Protein AF-A0A9E0UP87-F1 (afdb_monomer)

pLDDT: mean 89.85, std 8.28, range [47.72, 98.31]

Radius of gyration: 36.06 Å; Cα contacts (8 Å, |Δi|>4): 706; chains: 1; bounding box: 82×37×99 Å

Solvent-accessible surface area (backbone atoms only — not comparable to full-atom values): 17764 Å² total; per-residue (Å²): 130,87,51,76,86,69,64,22,64,46,80,33,28,46,70,56,69,45,79,41,57,80,36,47,91,68,77,33,73,90,44,63,31,41,35,39,44,28,35,25,27,56,89,57,65,69,91,60,73,68,41,66,70,64,74,80,42,47,18,63,41,98,83,76,71,43,55,49,39,59,67,86,53,50,74,69,53,49,52,49,54,62,73,49,56,33,23,26,39,46,74,49,72,48,80,65,88,40,97,82,50,70,42,31,44,36,39,38,36,30,39,63,49,59,96,56,76,44,75,51,76,46,81,45,77,41,73,71,65,35,42,37,41,67,81,69,80,44,67,48,80,40,51,23,87,46,49,47,75,40,77,94,71,48,28,33,35,37,65,51,93,86,65,51,56,60,17,28,29,29,46,36,32,67,62,49,76,56,96,92,42,79,42,74,32,36,35,38,51,73,29,48,22,76,40,69,57,96,67,24,30,28,22,59,59,52,48,27,27,30,74,88,76,65,49,77,40,59,49,69,81,70,59,46,72,88,39,57,33,35,44,29,52,51,28,49,40,53,78,72,60,76,39,81,40,68,34,40,36,38,40,39,45,28,70,55,87,76,81,79,46,66,44,68,64,31,19,34,88,85,70,46,79,36,76,46,22,20,87,64,23,52,58,26,37,71,56,47,52,49,30,34,76,70,49,40,72,40,37,63,38,57,36,49,75,44,74,79,40,69,65,35,24,39,39,35,42,35,32,26,58,44,122

Structure (mmCIF, N/CA/C/O backbone):
data_AF-A0A9E0UP87-F1
#
_entry.id   AF-A0A9E0UP87-F1
#
loop_
_atom_site.group_PDB
_atom_site.id
_atom_site.type_symbol
_atom_site.label_atom_id
_atom_site.label_alt_id
_atom_site.label_comp_id
_atom_site.label_asym_id
_atom_site.label_entity_id
_atom_site.label_seq_id
_atom_site.pdbx_PDB_ins_code
_atom_site.Cartn_x
_atom_site.Cartn_y
_atom_site.Cartn_z
_atom_site.occupancy
_atom_site.B_iso_or_equiv
_atom_site.auth_seq_id
_atom_site.auth_comp_id
_atom_site.auth_asym_id
_atom_site.auth_atom_id
_atom_site.pdbx_PDB_model_num
ATOM 1 N N . MET A 1 1 ? -40.665 7.279 46.926 1.00 47.72 1 MET A N 1
ATOM 2 C CA . MET A 1 1 ? -40.591 8.590 46.249 1.00 47.72 1 MET A CA 1
ATOM 3 C C . MET A 1 1 ? -39.109 8.845 46.104 1.00 47.72 1 MET A C 1
ATOM 5 O O . MET A 1 1 ? -38.467 8.928 47.141 1.00 47.72 1 MET A O 1
ATOM 9 N N . LEU A 1 2 ? -38.579 8.791 44.879 1.00 55.94 2 LEU A N 1
ATOM 10 C CA . LEU A 1 2 ? -37.159 9.054 44.616 1.00 55.94 2 LEU A CA 1
ATOM 11 C C . LEU A 1 2 ? -36.844 10.458 45.133 1.00 55.94 2 LEU A C 1
ATOM 13 O O . LEU A 1 2 ? -37.631 11.369 44.861 1.00 55.94 2 LEU A O 1
ATOM 17 N N . ASP A 1 3 ? -35.770 10.614 45.902 1.00 59.84 3 ASP A N 1
ATOM 18 C CA . ASP A 1 3 ? -35.263 11.925 46.300 1.00 59.84 3 ASP A CA 1
ATOM 19 C C . ASP A 1 3 ? -34.227 12.337 45.251 1.00 59.84 3 ASP A C 1
ATOM 21 O O . ASP A 1 3 ? -33.081 11.876 45.301 1.00 59.84 3 ASP A O 1
ATOM 25 N N . PRO A 1 4 ? -34.589 13.207 44.288 1.00 57.91 4 PRO A N 1
ATOM 26 C CA . PRO A 1 4 ? -33.711 13.525 43.171 1.00 57.91 4 PRO A CA 1
ATOM 27 C C . PRO A 1 4 ? -32.383 14.142 43.629 1.00 57.91 4 PRO A C 1
ATOM 29 O O . PRO A 1 4 ? -31.377 14.023 42.935 1.00 57.91 4 PRO A O 1
ATOM 32 N N . SER A 1 5 ? -32.378 14.776 44.809 1.00 57.75 5 SER A N 1
ATOM 33 C CA . SER A 1 5 ? -31.219 15.469 45.370 1.00 57.75 5 SER A CA 1
ATOM 34 C C . SER A 1 5 ? -30.243 14.549 46.109 1.00 57.75 5 SER A C 1
ATOM 36 O O . SER A 1 5 ? -29.082 14.914 46.283 1.00 57.75 5 SER A O 1
ATOM 38 N N . GLY A 1 6 ? -30.683 13.356 46.526 1.00 64.88 6 GLY A N 1
ATOM 39 C CA . GLY A 1 6 ? -29.846 12.355 47.194 1.00 64.88 6 GLY A CA 1
ATOM 40 C C . GLY A 1 6 ? -29.412 11.219 46.270 1.00 64.88 6 GLY A C 1
ATOM 41 O O . GLY A 1 6 ? -28.257 10.788 46.320 1.00 64.88 6 GLY A O 1
ATOM 42 N N . ASP A 1 7 ? -30.320 10.774 45.401 1.00 71.00 7 ASP A N 1
ATOM 43 C CA . ASP A 1 7 ? -30.179 9.530 44.644 1.00 71.00 7 ASP A CA 1
ATOM 44 C C . ASP A 1 7 ? -29.261 9.659 43.417 1.00 71.00 7 ASP A C 1
ATOM 46 O O . ASP A 1 7 ? -28.517 8.731 43.115 1.00 71.00 7 ASP A O 1
ATOM 50 N N . PHE A 1 8 ? -29.234 10.821 42.753 1.00 81.25 8 PHE A N 1
ATOM 51 C CA . PHE A 1 8 ? -28.531 11.025 41.473 1.00 81.25 8 PHE A CA 1
ATOM 52 C C . PHE A 1 8 ? -27.180 11.754 41.595 1.00 81.25 8 PHE A C 1
ATOM 54 O O . PHE A 1 8 ? -26.610 12.181 40.590 1.00 81.25 8 PHE A O 1
ATOM 61 N N . ASN A 1 9 ? -26.629 11.889 42.807 1.00 85.62 9 ASN A N 1
ATOM 62 C CA . ASN A 1 9 ? -25.278 12.444 43.019 1.00 85.62 9 ASN A CA 1
ATOM 63 C C . ASN A 1 9 ? -24.157 11.488 42.585 1.00 85.62 9 ASN A C 1
ATOM 65 O O . ASN A 1 9 ? -22.988 11.865 42.544 1.00 85.62 9 ASN A O 1
ATOM 69 N N . ASN A 1 10 ? -24.509 10.242 42.274 1.00 87.44 10 ASN A N 1
ATOM 70 C CA . ASN A 1 10 ? -23.634 9.259 41.661 1.00 87.44 10 ASN A CA 1
ATOM 71 C C . ASN A 1 10 ? -24.328 8.667 40.426 1.00 87.44 10 ASN A C 1
ATOM 73 O O . ASN A 1 10 ? -25.550 8.720 40.333 1.00 87.44 10 ASN A O 1
ATOM 77 N N . PRO A 1 11 ? -23.570 8.076 39.488 1.00 90.62 11 PRO A N 1
ATOM 78 C CA . PRO A 1 11 ? -24.134 7.383 38.336 1.00 90.62 11 PRO A CA 1
ATOM 79 C C . PRO A 1 11 ? -25.157 6.296 38.715 1.00 90.62 11 PRO A C 1
ATOM 81 O O . PRO A 1 11 ? -24.787 5.256 39.269 1.00 90.62 11 PRO A O 1
ATOM 84 N N . CYS A 1 12 ? -26.422 6.510 38.359 1.00 91.38 12 CYS A N 1
ATOM 85 C CA . CYS A 1 12 ? -27.512 5.551 38.528 1.00 91.38 12 CYS A CA 1
ATOM 86 C C . CYS A 1 12 ? -27.683 4.740 37.247 1.00 91.38 12 CYS A C 1
ATOM 88 O O . CYS A 1 12 ? -28.253 5.240 36.286 1.00 91.38 12 CYS A O 1
ATOM 90 N N . TYR A 1 13 ? -27.150 3.523 37.201 1.00 92.81 13 TYR A N 1
ATOM 91 C CA . TYR A 1 13 ? -27.138 2.719 35.976 1.00 92.81 13 TYR A CA 1
ATOM 92 C C . TYR A 1 13 ? -28.471 2.034 35.696 1.00 92.81 13 TYR A C 1
ATOM 94 O O . TYR A 1 13 ? -29.146 1.588 36.625 1.00 92.81 13 TYR A O 1
ATOM 102 N N . ASP A 1 14 ? -28.785 1.895 34.410 1.00 91.44 14 ASP A N 1
ATOM 103 C CA . ASP A 1 14 ? -29.858 1.029 33.933 1.00 91.44 14 ASP A CA 1
ATOM 104 C C . ASP A 1 14 ? -29.512 -0.455 34.151 1.00 91.44 14 ASP A C 1
ATOM 106 O O . ASP A 1 14 ? -28.351 -0.837 34.329 1.00 91.44 14 ASP A O 1
ATOM 110 N N . ASP A 1 15 ? -30.531 -1.308 34.123 1.00 90.75 15 ASP A N 1
ATOM 111 C CA . ASP A 1 15 ? -30.405 -2.748 34.367 1.00 90.75 15 ASP A CA 1
ATOM 112 C C . ASP A 1 15 ? -29.962 -3.554 33.137 1.00 90.75 15 ASP A C 1
ATOM 114 O O . ASP A 1 15 ? -29.835 -4.777 33.177 1.00 90.75 15 ASP A O 1
ATOM 118 N N . THR A 1 16 ? -29.709 -2.875 32.019 1.00 90.62 16 THR A N 1
ATOM 119 C CA . THR A 1 16 ? -29.326 -3.518 30.764 1.00 90.62 16 THR A CA 1
ATOM 120 C C . THR A 1 16 ? -28.052 -2.917 30.191 1.00 90.62 16 THR A C 1
ATOM 122 O O . THR A 1 16 ? -27.740 -1.743 30.380 1.00 90.62 16 THR A O 1
ATOM 125 N N . PHE A 1 17 ? -27.316 -3.744 29.452 1.00 94.38 17 PHE A N 1
ATOM 126 C CA . PHE A 1 17 ? -26.231 -3.302 28.585 1.00 94.38 17 PHE A CA 1
ATOM 127 C C . PHE A 1 17 ? -26.581 -3.631 27.135 1.00 94.38 17 PHE A C 1
ATOM 129 O O . PHE A 1 17 ? -27.331 -4.574 26.860 1.00 94.38 17 PHE A O 1
ATOM 136 N N . ARG A 1 18 ? -26.018 -2.876 26.190 1.00 95.44 18 ARG A N 1
ATOM 137 C CA . ARG A 1 18 ? -26.189 -3.138 24.754 1.00 95.44 18 ARG A CA 1
ATOM 138 C C . ARG A 1 18 ? -24.863 -3.527 24.116 1.00 95.44 18 ARG A C 1
ATOM 140 O O . ARG A 1 18 ? -23.801 -3.066 24.529 1.00 95.44 18 ARG A O 1
ATOM 147 N N . ARG A 1 19 ? -24.938 -4.382 23.093 1.00 94.81 19 ARG A N 1
ATOM 148 C CA . ARG A 1 19 ? -23.808 -4.702 22.214 1.00 94.81 19 ARG A CA 1
ATOM 149 C C . ARG A 1 19 ? -23.870 -3.778 21.002 1.00 94.81 19 ARG A C 1
ATOM 151 O O . ARG A 1 19 ? -24.879 -3.756 20.303 1.00 94.81 19 ARG A O 1
ATOM 158 N N . ASN A 1 20 ? -22.801 -3.033 20.765 1.00 94.94 20 ASN A N 1
ATOM 159 C CA . ASN A 1 20 ? -22.638 -2.182 19.595 1.00 94.94 20 ASN A CA 1
ATOM 160 C C . ASN A 1 20 ? -21.731 -2.905 18.586 1.00 94.94 20 ASN A C 1
ATOM 162 O O . ASN A 1 20 ? -20.538 -3.106 18.828 1.00 94.94 20 ASN A O 1
ATOM 166 N N . PHE A 1 21 ? -22.315 -3.340 17.470 1.00 93.06 21 PHE A N 1
ATOM 167 C CA . PHE A 1 21 ? -21.667 -4.188 16.469 1.00 93.06 21 PHE A CA 1
ATOM 168 C C . PHE A 1 21 ? -20.843 -3.389 15.448 1.00 93.06 21 PHE A C 1
ATOM 170 O O . PHE A 1 21 ? -21.022 -3.479 14.235 1.00 93.06 21 PHE A O 1
ATOM 177 N N . TYR A 1 22 ? -19.896 -2.597 15.950 1.00 92.44 22 TYR A N 1
ATOM 178 C CA . TYR A 1 22 ? -18.997 -1.781 15.130 1.00 92.44 22 TYR A CA 1
ATOM 179 C C . TYR A 1 22 ? -18.270 -2.584 14.029 1.00 92.44 22 TYR A C 1
ATOM 181 O O . TYR A 1 22 ? -18.006 -2.068 12.942 1.00 92.44 22 TYR A O 1
ATOM 189 N N . PHE A 1 23 ? -17.958 -3.858 14.293 1.00 93.19 23 PHE A N 1
ATOM 190 C CA . PHE A 1 23 ? -17.168 -4.714 13.405 1.00 93.19 23 PHE A CA 1
ATOM 191 C C . PHE A 1 23 ? -17.993 -5.513 12.380 1.00 93.19 23 PHE A C 1
ATOM 193 O O . PHE A 1 23 ? -17.420 -6.317 11.640 1.00 93.19 23 PHE A O 1
ATOM 200 N N . ASP A 1 24 ? -19.302 -5.268 12.263 1.00 90.50 24 ASP A N 1
ATOM 201 C CA . ASP A 1 24 ? -20.168 -5.941 11.279 1.00 90.50 24 ASP A CA 1
ATOM 202 C C . ASP A 1 24 ? -19.703 -5.712 9.835 1.00 90.50 24 ASP A C 1
ATOM 204 O O . ASP A 1 24 ? -19.774 -6.615 9.004 1.00 90.50 24 ASP A O 1
ATOM 208 N N . ASN A 1 25 ? -19.114 -4.547 9.541 1.00 86.12 25 ASN A N 1
ATOM 209 C CA . ASN A 1 25 ? -18.519 -4.254 8.230 1.00 86.12 25 ASN A CA 1
ATOM 210 C C . ASN A 1 25 ? -17.365 -5.205 7.857 1.00 86.12 25 ASN A C 1
ATOM 212 O O . ASN A 1 25 ? -16.990 -5.297 6.689 1.00 86.12 25 ASN A O 1
ATOM 216 N N . PHE A 1 26 ? -16.799 -5.909 8.840 1.00 88.25 26 PHE A N 1
ATOM 217 C CA . PHE A 1 26 ? -15.771 -6.930 8.658 1.00 88.25 26 PHE A CA 1
ATOM 218 C C . PHE A 1 26 ? -16.316 -8.361 8.808 1.00 88.25 26 PHE A C 1
ATOM 220 O O . PHE A 1 26 ? -15.522 -9.301 8.867 1.00 88.25 26 PHE A O 1
ATOM 227 N N . ASN A 1 27 ? -17.643 -8.538 8.876 1.00 89.62 27 ASN A N 1
ATOM 228 C CA . ASN A 1 27 ? -18.320 -9.802 9.188 1.00 89.62 27 ASN A CA 1
ATOM 229 C C . ASN A 1 27 ? -17.814 -10.442 10.496 1.00 89.62 27 ASN A C 1
ATOM 231 O O . ASN A 1 27 ? -17.600 -11.655 10.561 1.00 89.62 27 ASN A O 1
ATOM 235 N N . ALA A 1 28 ? -17.563 -9.622 11.521 1.00 90.88 28 ALA A N 1
ATOM 236 C CA . ALA A 1 28 ? -16.989 -10.048 12.795 1.00 90.88 28 ALA A CA 1
ATOM 237 C C . ALA A 1 28 ? -17.905 -9.690 13.971 1.00 90.88 28 ALA A C 1
ATOM 239 O O . ALA A 1 28 ? -17.538 -8.924 14.855 1.00 90.88 28 ALA A O 1
ATOM 240 N N . ASN A 1 29 ? -19.108 -10.263 13.971 1.00 87.12 29 ASN A N 1
ATOM 241 C CA . ASN A 1 29 ? -20.151 -9.985 14.964 1.00 87.12 29 ASN A CA 1
ATOM 242 C C . ASN A 1 29 ? -19.788 -10.509 16.368 1.00 87.12 29 ASN A C 1
ATOM 244 O O . ASN A 1 29 ? -20.429 -10.162 17.359 1.00 87.12 29 ASN A O 1
ATOM 248 N N . ASP A 1 30 ? -18.779 -11.381 16.455 1.00 90.94 30 ASP A N 1
ATOM 249 C CA . ASP A 1 30 ? -18.181 -11.816 17.712 1.00 90.94 30 ASP A CA 1
ATOM 250 C C . ASP A 1 30 ? -17.417 -10.677 18.399 1.00 90.94 30 ASP A C 1
ATOM 252 O O . ASP A 1 30 ? -17.319 -10.668 19.627 1.00 90.94 30 ASP A O 1
ATOM 256 N N . GLU A 1 31 ? -16.933 -9.694 17.639 1.00 94.25 31 GLU A N 1
ATOM 257 C CA . GLU A 1 31 ? -16.296 -8.482 18.141 1.00 94.25 31 GLU A CA 1
ATOM 258 C C . GLU A 1 31 ? -17.337 -7.355 18.259 1.00 94.25 31 GLU A C 1
ATOM 260 O O . GLU A 1 31 ? -18.028 -7.011 17.302 1.00 94.25 31 GLU A O 1
ATOM 265 N N . TYR A 1 32 ? -17.467 -6.755 19.443 1.00 95.75 32 TYR A N 1
ATOM 266 C CA . TYR A 1 32 ? -18.480 -5.722 19.693 1.00 95.75 32 TYR A CA 1
ATOM 267 C C . TYR A 1 32 ? -18.079 -4.793 20.833 1.00 95.75 32 TYR A C 1
ATOM 269 O O . TYR A 1 32 ? -17.408 -5.201 21.780 1.00 95.75 32 TYR A O 1
ATOM 277 N N . PHE A 1 33 ? -18.529 -3.547 20.776 1.00 97.19 33 PHE A N 1
ATOM 278 C CA . PHE A 1 33 ? -18.431 -2.601 21.885 1.00 97.19 33 PHE A CA 1
ATOM 279 C C . PHE A 1 33 ? -19.601 -2.761 22.858 1.00 97.19 33 PHE A C 1
ATOM 281 O O . PHE A 1 33 ? -20.604 -3.402 22.536 1.00 97.19 33 PHE A O 1
ATOM 288 N N . ILE A 1 34 ? -19.447 -2.231 24.070 1.00 97.62 34 ILE A N 1
ATOM 289 C CA . ILE A 1 34 ? -20.445 -2.345 25.139 1.00 97.62 34 ILE A CA 1
ATOM 290 C C . ILE A 1 34 ? -20.959 -0.954 25.479 1.00 97.62 34 ILE A C 1
ATOM 292 O O . ILE A 1 34 ? -20.171 -0.053 25.745 1.00 97.62 34 ILE A O 1
ATOM 296 N N . GLU A 1 35 ? -22.277 -0.796 25.501 1.00 97.75 35 GLU A N 1
ATOM 297 C CA . GLU A 1 35 ? -22.926 0.434 25.942 1.00 97.75 35 GLU A CA 1
ATOM 298 C C . GLU A 1 35 ? -23.630 0.240 27.280 1.00 97.75 35 GLU A C 1
ATOM 300 O O . GLU A 1 35 ? -24.323 -0.764 27.477 1.00 97.75 35 GLU A O 1
ATOM 305 N N . LEU A 1 36 ? -23.491 1.232 28.159 1.00 97.19 36 LEU A N 1
ATOM 306 C CA . LEU A 1 36 ? -24.215 1.333 29.422 1.00 97.19 36 LEU A CA 1
ATOM 307 C C . LEU A 1 36 ? -24.895 2.696 29.516 1.00 97.19 36 LEU A C 1
ATOM 309 O O . LEU A 1 36 ? -24.258 3.719 29.282 1.00 97.19 36 LEU A O 1
ATOM 313 N N . ASP A 1 37 ? -26.167 2.708 29.902 1.00 95.31 37 ASP A N 1
ATOM 314 C CA . ASP A 1 37 ? -26.885 3.944 30.203 1.00 95.31 37 ASP A CA 1
ATOM 315 C C . ASP A 1 37 ? -26.901 4.184 31.712 1.00 95.31 37 ASP A C 1
ATOM 317 O O . ASP A 1 37 ? -27.047 3.253 32.509 1.00 95.31 37 ASP A O 1
ATOM 321 N N . TYR A 1 38 ? -26.772 5.446 32.107 1.00 93.50 38 TYR A N 1
ATOM 322 C CA . TYR A 1 38 ? -26.998 5.864 33.481 1.00 93.50 38 TYR A CA 1
ATOM 323 C C . TYR A 1 38 ? -27.583 7.275 33.552 1.00 93.50 38 TYR A C 1
ATOM 325 O O . TYR A 1 38 ? -27.506 8.055 32.600 1.00 93.50 38 TYR A O 1
ATOM 333 N N . TRP A 1 39 ? -28.137 7.607 34.713 1.00 91.38 39 TRP A N 1
ATOM 334 C CA . TRP A 1 39 ? -28.644 8.934 35.042 1.00 91.38 39 TRP A CA 1
ATOM 335 C C . TRP A 1 39 ? -27.811 9.568 36.152 1.00 91.38 39 TRP A C 1
ATOM 337 O O . TRP A 1 39 ? -27.363 8.881 37.069 1.00 91.38 39 TRP A O 1
ATOM 347 N N . ILE A 1 40 ? -27.575 10.874 36.064 1.00 90.88 40 ILE A N 1
ATOM 348 C CA . ILE A 1 40 ? -26.806 11.628 37.061 1.00 90.88 40 ILE A CA 1
ATOM 349 C C . ILE A 1 40 ? -27.240 13.091 37.089 1.00 90.88 40 ILE A C 1
ATOM 351 O O . ILE A 1 40 ? -27.605 13.650 36.054 1.00 90.88 40 ILE A O 1
ATOM 355 N N . MET A 1 41 ? -27.152 13.739 38.248 1.00 89.38 41 MET A N 1
ATOM 356 C CA . MET A 1 41 ? -27.301 15.190 38.348 1.00 89.38 41 MET A CA 1
ATOM 357 C C . MET A 1 41 ? -26.249 15.898 37.493 1.00 89.38 41 MET A C 1
ATOM 359 O O . MET A 1 41 ? -25.066 15.550 37.519 1.00 89.38 41 MET A O 1
ATOM 363 N N . ARG A 1 42 ? -26.663 16.946 36.778 1.00 87.38 42 ARG A N 1
ATOM 364 C CA . ARG A 1 42 ? -25.788 17.776 35.938 1.00 87.38 42 ARG A CA 1
ATOM 365 C C . ARG A 1 42 ? -24.569 18.284 36.703 1.00 87.38 42 ARG A C 1
ATOM 367 O O . ARG A 1 42 ? -23.470 18.281 36.161 1.00 87.38 42 ARG A O 1
ATOM 374 N N . GLU A 1 43 ? -24.764 18.727 37.940 1.00 88.50 43 GLU A N 1
ATOM 375 C CA . GLU A 1 43 ? -23.698 19.268 38.793 1.00 88.50 43 GLU A CA 1
ATOM 376 C C . GLU A 1 43 ? -22.731 18.201 39.323 1.00 88.50 43 GLU A C 1
ATOM 378 O O . GLU A 1 43 ? -21.578 18.511 39.613 1.00 88.50 43 GLU A O 1
ATOM 383 N N . ALA A 1 44 ? -23.175 16.944 39.401 1.00 90.25 44 ALA A N 1
ATOM 384 C CA . ALA A 1 44 ? -22.358 15.809 39.821 1.00 90.25 44 ALA A CA 1
ATOM 385 C C . ALA A 1 44 ? -21.639 15.126 38.643 1.00 90.25 44 ALA A C 1
ATOM 387 O O . ALA A 1 44 ? -20.807 14.240 38.851 1.00 90.25 44 ALA A O 1
ATOM 388 N N . TYR A 1 45 ? -21.942 15.517 37.399 1.00 91.88 45 TYR A N 1
ATOM 389 C CA . TYR A 1 45 ? -21.307 14.942 36.222 1.00 91.88 45 TYR A CA 1
ATOM 390 C C . TYR A 1 45 ? -19.821 15.304 36.148 1.00 91.88 45 TYR A C 1
ATOM 392 O O . TYR A 1 45 ? -19.433 16.461 35.990 1.00 91.88 45 TYR A O 1
ATOM 400 N N . ALA A 1 46 ? -18.991 14.267 36.161 1.00 93.06 46 ALA A N 1
ATOM 401 C CA . ALA A 1 46 ? -17.590 14.325 35.795 1.00 93.06 46 ALA A CA 1
ATOM 402 C C . ALA A 1 46 ? -17.316 13.231 34.765 1.00 93.06 46 ALA A C 1
ATOM 404 O O . ALA A 1 46 ? -17.771 12.098 34.932 1.00 93.06 46 ALA A O 1
ATOM 405 N N . SER A 1 47 ? -16.569 13.576 33.715 1.00 94.06 47 SER A N 1
ATOM 406 C CA . SER A 1 47 ? -16.207 12.612 32.677 1.00 94.06 47 SER A CA 1
ATOM 407 C C . SER A 1 47 ? -15.346 11.485 33.242 1.00 94.06 47 SER A C 1
ATOM 409 O O . SER A 1 47 ? -14.483 11.712 34.098 1.00 94.06 47 SER A O 1
ATOM 411 N N . ARG A 1 48 ? -15.579 10.263 32.756 1.00 94.31 48 ARG A N 1
ATOM 412 C CA . ARG A 1 48 ? -14.891 9.044 33.212 1.00 94.31 48 ARG A CA 1
ATOM 413 C C . ARG A 1 48 ? -14.132 8.330 32.095 1.00 94.31 48 ARG A C 1
ATOM 415 O O . ARG A 1 48 ? -13.739 7.175 32.273 1.00 94.31 48 ARG A O 1
ATOM 422 N N . ILE A 1 49 ? -13.904 9.009 30.968 1.00 95.62 49 ILE A N 1
ATOM 423 C CA . ILE A 1 49 ? -13.135 8.489 29.828 1.00 95.62 49 ILE A CA 1
ATOM 424 C C . ILE A 1 49 ? -11.801 7.884 30.302 1.00 95.62 49 ILE A C 1
ATOM 426 O O . ILE A 1 49 ? -11.101 8.435 31.151 1.00 95.62 49 ILE A O 1
ATOM 430 N N . GLY A 1 50 ? -11.469 6.715 29.756 1.00 94.50 50 GLY A N 1
ATOM 431 C CA . GLY A 1 50 ? -10.302 5.903 30.096 1.00 94.50 50 GLY A CA 1
ATOM 432 C C . GLY A 1 50 ? -10.546 4.871 31.202 1.00 94.50 50 GLY A C 1
ATOM 433 O O . GLY A 1 50 ? -9.713 3.986 31.397 1.00 94.50 50 GLY A O 1
ATOM 434 N N . ARG A 1 51 ? -11.676 4.927 31.920 1.00 96.19 51 ARG A N 1
ATOM 435 C CA . ARG A 1 51 ? -11.995 3.947 32.969 1.00 96.19 51 ARG A CA 1
ATOM 436 C C . ARG A 1 51 ? -12.224 2.553 32.375 1.00 96.19 51 ARG A C 1
ATOM 438 O O . ARG A 1 51 ? -12.948 2.407 31.396 1.00 96.19 51 ARG A O 1
ATOM 445 N N . ALA A 1 52 ? -11.666 1.524 33.010 1.00 97.25 52 ALA A N 1
ATOM 446 C CA . ALA A 1 52 ? -11.926 0.134 32.640 1.00 97.25 52 ALA A CA 1
ATOM 447 C C . ALA A 1 52 ? -13.400 -0.256 32.863 1.00 97.25 52 ALA A C 1
ATOM 449 O O . ALA A 1 52 ? -14.047 0.240 33.793 1.00 97.25 52 ALA A O 1
ATOM 450 N N . LEU A 1 53 ? -13.915 -1.161 32.028 1.00 97.31 53 LEU A N 1
ATOM 451 C CA . LEU A 1 53 ? -15.232 -1.760 32.235 1.00 97.31 53 LEU A CA 1
ATOM 452 C C . LEU A 1 53 ? -15.248 -2.561 33.541 1.00 97.31 53 LEU A C 1
ATOM 454 O O . LEU A 1 53 ? -14.375 -3.389 33.790 1.00 97.31 53 LEU A O 1
ATOM 458 N N . ASP A 1 54 ? -16.267 -2.324 34.359 1.00 95.50 54 ASP A N 1
ATOM 459 C CA . ASP A 1 54 ? -16.476 -3.019 35.623 1.00 95.50 54 ASP A CA 1
ATOM 460 C C . ASP A 1 54 ? -17.632 -4.012 35.470 1.00 95.50 54 ASP A C 1
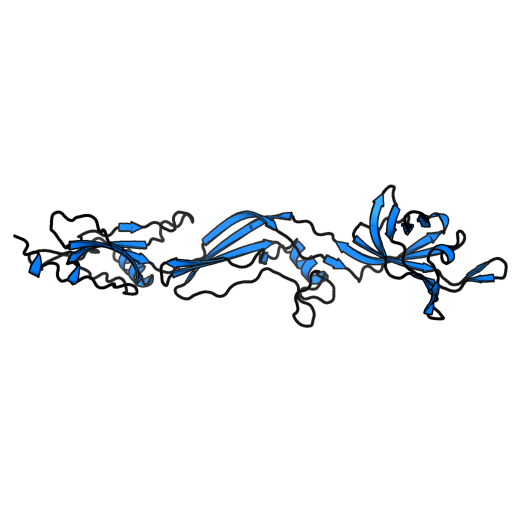ATOM 462 O O . ASP A 1 54 ? -18.784 -3.612 35.332 1.00 95.50 54 ASP A O 1
ATOM 466 N N . LEU A 1 55 ? -17.337 -5.312 35.488 1.00 94.44 55 LEU A N 1
ATOM 467 C CA . LEU A 1 55 ? -18.366 -6.351 35.364 1.00 94.44 55 LEU A CA 1
ATOM 468 C C . LEU A 1 55 ? -19.114 -6.628 36.671 1.00 94.44 55 LEU A C 1
ATOM 470 O O . LEU A 1 55 ? -20.135 -7.309 36.648 1.00 94.44 55 LEU A O 1
ATOM 474 N N . SER A 1 56 ? -18.639 -6.088 37.797 1.00 93.56 56 SER A N 1
ATOM 475 C CA . SER A 1 56 ? -19.351 -6.125 39.081 1.00 93.56 56 SER A CA 1
ATOM 476 C C . SER A 1 56 ? -20.346 -4.971 39.233 1.00 93.56 56 SER A C 1
ATOM 478 O O . SER A 1 56 ? -20.983 -4.816 40.278 1.00 93.56 56 SER A O 1
ATOM 480 N N . LYS A 1 57 ? -20.491 -4.151 38.183 1.00 92.19 57 LYS A N 1
ATOM 481 C CA . LYS A 1 57 ? -21.390 -3.007 38.169 1.00 92.19 57 LYS A CA 1
ATOM 482 C C . LYS A 1 57 ? -22.833 -3.433 38.402 1.00 92.19 57 LYS A C 1
ATOM 484 O O . LYS A 1 57 ? -23.325 -4.381 37.789 1.00 92.19 57 LYS A O 1
ATOM 489 N N . ARG A 1 58 ? -23.512 -2.690 39.272 1.00 92.56 58 ARG A N 1
ATOM 490 C CA . ARG A 1 58 ? -24.909 -2.910 39.646 1.00 92.56 58 ARG A CA 1
ATOM 491 C C . ARG A 1 58 ? -25.793 -1.795 39.112 1.00 92.56 58 ARG A C 1
ATOM 493 O O . ARG A 1 58 ? -25.344 -0.648 39.050 1.00 92.56 58 ARG A O 1
ATOM 500 N N . HIS A 1 59 ? -27.018 -2.147 38.744 1.00 90.38 59 HIS A N 1
ATOM 501 C CA . HIS A 1 59 ? -28.036 -1.165 38.386 1.00 90.38 59 HIS A CA 1
ATOM 502 C C . HIS A 1 59 ? -28.509 -0.399 39.623 1.00 90.38 59 HIS A C 1
ATOM 504 O O . HIS A 1 59 ? -28.311 -0.841 40.761 1.00 90.38 59 HIS A O 1
ATOM 510 N N . TYR A 1 60 ? -29.123 0.758 39.400 1.00 87.44 60 TYR A N 1
ATOM 511 C CA . TYR A 1 60 ? -29.694 1.559 40.474 1.00 87.44 60 TYR A CA 1
ATOM 512 C C . TYR A 1 60 ? -31.021 0.970 40.970 1.00 87.44 60 TYR A C 1
ATOM 514 O O . TYR A 1 60 ? -31.946 0.762 40.192 1.00 87.44 60 TYR A O 1
ATOM 522 N N . ASP A 1 61 ? -31.110 0.754 42.279 1.00 82.56 61 ASP A N 1
ATOM 523 C CA . ASP A 1 61 ? -32.293 0.267 42.988 1.00 82.56 61 ASP A CA 1
ATOM 524 C C . ASP A 1 61 ? -32.467 1.102 44.263 1.00 82.56 61 ASP A C 1
ATOM 526 O O . ASP A 1 61 ? -31.504 1.284 45.018 1.00 82.56 61 ASP A O 1
ATOM 530 N N . ASP A 1 62 ? -33.681 1.596 44.512 1.00 74.06 62 ASP A N 1
ATOM 531 C CA . ASP A 1 62 ? -34.000 2.500 45.627 1.00 74.06 62 ASP A CA 1
ATOM 532 C C . ASP A 1 62 ? -33.825 1.826 47.003 1.00 74.06 62 ASP A C 1
ATOM 534 O O . ASP A 1 62 ? -33.584 2.486 48.015 1.00 74.06 62 ASP A O 1
ATOM 538 N N . GLY A 1 63 ? -33.846 0.490 47.038 1.00 74.06 63 GLY A N 1
ATOM 539 C CA . GLY A 1 63 ? -33.548 -0.323 48.216 1.00 74.06 63 GLY A CA 1
ATOM 540 C C . GLY A 1 63 ? -32.059 -0.584 48.471 1.00 74.06 63 GLY A C 1
ATOM 541 O O . GLY A 1 63 ? -31.727 -1.283 49.436 1.00 74.06 63 GLY A O 1
ATOM 542 N N . GLY A 1 64 ? -31.155 -0.088 47.616 1.00 70.81 64 GLY A N 1
ATOM 543 C CA . GLY A 1 64 ? -29.707 -0.316 47.714 1.00 70.81 64 GLY A CA 1
ATOM 544 C C . GLY A 1 64 ? -29.277 -1.767 47.455 1.00 70.81 64 GLY A C 1
ATOM 545 O O . GLY A 1 64 ? -28.164 -2.157 47.818 1.00 70.81 64 GLY A O 1
ATOM 546 N N . LYS A 1 65 ? -30.148 -2.591 46.855 1.00 78.56 65 LYS A N 1
ATOM 547 C CA . LYS A 1 65 ? -29.928 -4.026 46.604 1.00 78.56 65 LYS A CA 1
ATOM 548 C C . LYS A 1 65 ? -29.861 -4.370 45.115 1.00 78.56 65 LYS A C 1
ATOM 550 O O . LYS A 1 65 ? -30.050 -5.534 44.758 1.00 78.56 65 LYS A O 1
ATOM 555 N N . GLY A 1 66 ? -29.517 -3.389 44.279 1.00 82.31 66 GLY A N 1
ATOM 556 C CA . GLY A 1 66 ? -29.393 -3.547 42.833 1.00 82.31 66 GLY A CA 1
ATOM 557 C C . GLY A 1 66 ? -28.565 -4.772 42.448 1.00 82.31 66 GLY A C 1
ATOM 558 O O . GLY A 1 66 ? -27.524 -5.071 43.051 1.00 82.31 66 GLY A O 1
ATOM 559 N N . GLN A 1 67 ? -29.061 -5.509 41.459 1.00 89.62 67 GLN A N 1
ATOM 560 C CA . GLN A 1 67 ? -28.381 -6.679 40.912 1.00 89.62 67 GLN A CA 1
ATOM 561 C C . GLN A 1 67 ? -27.260 -6.254 39.957 1.00 89.62 67 GLN A C 1
ATOM 563 O O . GLN A 1 67 ? -27.216 -5.117 39.491 1.00 89.62 67 GLN A O 1
ATOM 568 N N . GLU A 1 68 ? -26.337 -7.170 39.659 1.00 93.25 68 GLU A N 1
ATOM 569 C CA . GLU A 1 68 ? -25.319 -6.927 38.633 1.00 93.25 68 GLU A CA 1
ATOM 570 C C . GLU A 1 68 ? -25.970 -6.776 37.251 1.00 93.25 68 GLU A C 1
ATOM 572 O O . GLU A 1 68 ? -26.831 -7.575 36.871 1.00 93.25 68 GLU A O 1
ATOM 577 N N . ILE A 1 69 ? -25.513 -5.783 36.484 1.00 94.00 69 ILE A N 1
ATOM 578 C CA . ILE A 1 69 ? -25.967 -5.530 35.104 1.00 94.00 69 ILE A CA 1
ATOM 579 C C . ILE A 1 69 ? -25.603 -6.725 34.209 1.00 94.00 69 ILE A C 1
ATOM 581 O O . ILE A 1 69 ? -26.363 -7.146 33.344 1.00 94.00 69 ILE A O 1
ATOM 585 N N . PHE A 1 70 ? -24.442 -7.333 34.460 1.00 94.44 70 PHE A N 1
ATOM 586 C CA . PHE A 1 70 ? -23.884 -8.438 33.679 1.00 94.44 70 PHE A CA 1
ATOM 587 C C . PHE A 1 70 ? -24.198 -9.826 34.268 1.00 94.44 70 PHE A C 1
ATOM 589 O O . PHE A 1 70 ? -23.409 -10.764 34.108 1.00 94.44 70 PHE A O 1
ATOM 596 N N . ARG A 1 71 ? -25.316 -9.969 34.993 1.00 92.31 71 ARG A N 1
ATOM 597 C CA . ARG A 1 71 ? -25.707 -11.226 35.666 1.00 92.31 71 ARG A CA 1
ATOM 598 C C . ARG A 1 71 ? -26.049 -12.369 34.706 1.00 92.31 71 ARG A C 1
ATOM 600 O O . ARG A 1 71 ? -25.854 -13.526 35.060 1.00 92.31 71 ARG A O 1
ATOM 607 N N . ASP A 1 72 ? -26.510 -12.044 33.498 1.00 91.06 72 ASP A N 1
ATOM 608 C CA . ASP A 1 72 ? -26.954 -13.029 32.502 1.00 91.06 72 ASP A CA 1
ATOM 609 C C . ASP A 1 72 ? -25.820 -13.508 31.576 1.00 91.06 72 ASP A C 1
ATOM 611 O O . ASP A 1 72 ? -26.045 -14.296 30.655 1.00 91.06 72 ASP A O 1
ATOM 615 N N . LEU A 1 73 ? -24.582 -13.054 31.805 1.00 93.12 73 LEU A N 1
ATOM 616 C CA . LEU A 1 73 ? -23.424 -13.527 31.053 1.00 93.12 73 LEU A CA 1
ATOM 617 C C . LEU A 1 73 ? -23.048 -14.954 31.459 1.00 93.12 73 LEU A C 1
ATOM 619 O O . LEU A 1 73 ? -22.864 -15.264 32.637 1.00 93.12 73 LEU A O 1
ATOM 623 N N . SER A 1 74 ? -22.807 -15.808 30.465 1.00 94.25 74 SER A N 1
ATOM 624 C CA . SER A 1 74 ? -22.138 -17.089 30.705 1.00 94.25 74 SER A CA 1
ATOM 625 C C . SER A 1 74 ? -20.713 -16.877 31.243 1.00 94.25 74 SER A C 1
ATOM 627 O O . SER A 1 74 ? -20.065 -15.871 30.946 1.00 94.25 74 SER A O 1
ATOM 629 N N . ALA A 1 75 ? -20.175 -17.853 31.983 1.00 93.94 75 ALA A N 1
ATOM 630 C CA . ALA A 1 75 ? -18.801 -17.784 32.497 1.00 93.94 75 ALA A CA 1
ATOM 631 C C . ALA A 1 75 ? -17.755 -17.598 31.377 1.00 93.94 75 ALA A C 1
ATOM 633 O O . ALA A 1 75 ? -16.782 -16.864 31.547 1.00 93.94 75 ALA A O 1
ATOM 634 N N . SER A 1 76 ? -17.978 -18.217 30.212 1.00 94.38 76 SER A N 1
ATOM 635 C CA . SER A 1 76 ? -17.119 -18.059 29.034 1.00 94.38 76 SER A CA 1
ATOM 636 C C . SER A 1 76 ? -17.188 -16.654 28.437 1.00 94.38 76 SER A C 1
ATOM 638 O O . SER A 1 76 ? -16.159 -16.094 28.060 1.00 94.38 76 SER A O 1
ATOM 640 N N . GLU A 1 77 ? -18.382 -16.062 28.361 1.00 93.38 77 GLU A N 1
ATOM 641 C CA . GLU A 1 77 ? -18.548 -14.706 27.831 1.00 93.38 77 GLU A CA 1
ATOM 642 C C . GLU A 1 77 ? -17.950 -13.666 28.780 1.00 93.38 77 GLU A C 1
ATOM 644 O O . GLU A 1 77 ? -17.216 -12.786 28.336 1.00 93.38 77 GLU A O 1
ATOM 649 N N . ARG A 1 78 ? -18.166 -13.823 30.093 1.00 94.50 78 ARG A N 1
ATOM 650 C CA . ARG A 1 78 ? -17.543 -12.973 31.115 1.00 94.50 78 ARG A CA 1
ATOM 651 C C . ARG A 1 78 ? -16.016 -12.996 30.999 1.00 94.50 78 ARG A C 1
ATOM 653 O O . ARG A 1 78 ? -15.409 -11.937 30.875 1.00 94.50 78 ARG A O 1
ATOM 660 N N . SER A 1 79 ? -15.410 -14.183 30.923 1.00 94.44 79 SER A N 1
ATOM 661 C CA . SER A 1 79 ? -13.957 -14.321 30.734 1.00 94.44 79 SER A CA 1
ATOM 662 C C . SER A 1 79 ? -13.469 -13.687 29.422 1.00 94.44 79 SER A C 1
ATOM 664 O O . SER A 1 79 ? -12.410 -13.060 29.385 1.00 94.44 79 SER A O 1
ATOM 666 N N . THR A 1 80 ? -14.262 -13.787 28.350 1.00 94.00 80 THR A N 1
ATOM 667 C CA . THR A 1 80 ? -13.948 -13.146 27.065 1.00 94.00 80 THR A CA 1
ATOM 668 C C . THR A 1 80 ? -13.921 -11.625 27.206 1.00 94.00 80 THR A C 1
ATOM 670 O O . THR A 1 80 ? -12.941 -10.99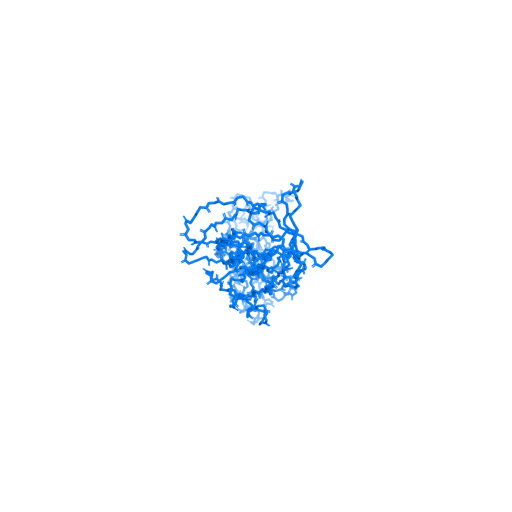8 26.804 1.00 94.00 80 THR A O 1
ATOM 673 N N . ILE A 1 81 ? -14.946 -11.027 27.821 1.00 95.31 81 ILE A N 1
ATOM 674 C CA . ILE A 1 81 ? -15.033 -9.575 28.025 1.00 95.31 81 ILE A CA 1
ATOM 675 C C . ILE A 1 81 ? -13.893 -9.070 28.919 1.00 95.31 81 ILE A C 1
ATOM 677 O O . ILE A 1 81 ? -13.258 -8.069 28.586 1.00 95.31 81 ILE A O 1
ATOM 681 N N . GLU A 1 82 ? -13.565 -9.789 29.994 1.00 95.06 82 GLU A N 1
ATOM 682 C CA . GLU A 1 82 ? -12.412 -9.472 30.850 1.00 95.06 82 GLU A CA 1
ATOM 683 C C . GLU A 1 82 ? -11.101 -9.490 30.053 1.00 95.06 82 GLU A C 1
ATOM 685 O O . GLU A 1 82 ? -10.304 -8.556 30.133 1.00 95.06 82 GLU A O 1
ATOM 690 N N . SER A 1 83 ? -10.898 -10.515 29.218 1.00 95.12 83 SER A N 1
ATOM 691 C CA . SER A 1 83 ? -9.673 -10.666 28.420 1.00 95.12 83 SER A CA 1
ATOM 692 C C . SER A 1 83 ? -9.496 -9.594 27.336 1.00 95.12 83 SER A C 1
ATOM 694 O O . SER A 1 83 ? -8.365 -9.314 26.922 1.00 95.12 83 SER A O 1
ATOM 696 N N . ARG A 1 84 ? -10.602 -8.993 26.874 1.00 95.81 84 ARG A N 1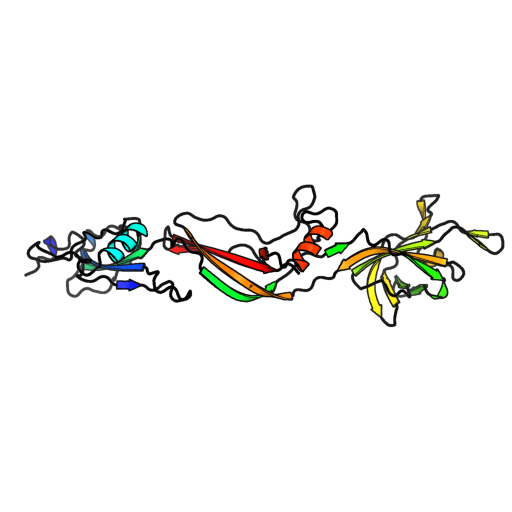
ATOM 697 C CA . ARG A 1 84 ? -10.616 -7.920 25.869 1.00 95.81 84 ARG A CA 1
ATOM 698 C C . ARG A 1 84 ? -10.132 -6.588 26.431 1.00 95.81 84 ARG A C 1
ATOM 700 O O . ARG A 1 84 ? -9.600 -5.790 25.666 1.00 95.81 84 ARG A O 1
ATOM 707 N N . GLY A 1 85 ? -10.258 -6.369 27.743 1.00 96.38 85 GLY A N 1
ATOM 708 C CA . GLY A 1 85 ? -9.748 -5.167 28.406 1.00 96.38 85 GLY A CA 1
ATOM 709 C C . GLY A 1 85 ? -10.462 -3.891 27.961 1.00 96.38 85 GLY A C 1
ATOM 710 O O . GLY A 1 85 ? -9.812 -2.927 27.562 1.00 96.38 85 GLY A O 1
ATOM 711 N N . TYR A 1 86 ? -11.796 -3.899 27.999 1.00 97.94 86 TYR A N 1
ATOM 712 C CA . TYR A 1 86 ? -12.611 -2.747 27.618 1.00 97.94 86 TYR A CA 1
ATOM 713 C C . TYR A 1 86 ? -12.310 -1.503 28.464 1.00 97.94 86 TYR A C 1
ATOM 715 O O . TYR A 1 86 ? -12.166 -1.587 29.687 1.00 97.94 86 TYR A O 1
ATOM 723 N N . PHE A 1 87 ? -12.312 -0.337 27.822 1.00 97.88 87 PHE A N 1
ATOM 724 C CA . PHE A 1 87 ? -12.183 0.970 28.460 1.00 97.88 87 PHE A CA 1
ATOM 725 C C . PHE A 1 87 ? -13.206 1.962 27.898 1.00 97.88 87 PHE A C 1
ATOM 727 O O . PHE A 1 87 ? -13.633 1.856 26.748 1.00 97.88 87 PHE A O 1
ATOM 734 N N . LEU A 1 88 ? -13.615 2.922 28.723 1.00 97.94 88 LEU A N 1
ATOM 735 C CA . LEU A 1 88 ? -14.588 3.945 28.364 1.00 97.94 88 LEU A CA 1
ATOM 736 C C . LEU A 1 88 ? -13.969 4.932 27.373 1.00 97.94 88 LEU A C 1
ATOM 738 O O . LEU A 1 88 ? -13.065 5.680 27.737 1.00 97.94 88 LEU A O 1
ATOM 742 N N . ALA A 1 89 ? -14.449 4.939 26.134 1.00 97.25 89 ALA A N 1
ATOM 743 C CA . ALA A 1 89 ? -13.888 5.773 25.070 1.00 97.25 89 ALA A CA 1
ATOM 744 C C . ALA A 1 89 ? -14.726 7.023 24.801 1.00 97.25 89 ALA A C 1
ATOM 746 O O . ALA A 1 89 ? -14.207 8.041 24.348 1.00 97.25 89 ALA A O 1
ATOM 747 N N . GLN A 1 90 ? -16.030 6.944 25.062 1.00 97.19 90 GLN A N 1
ATOM 748 C CA . GLN A 1 90 ? -16.974 8.010 24.766 1.00 97.19 90 GLN A CA 1
ATOM 749 C C . GLN A 1 90 ? -18.115 8.023 25.782 1.00 97.19 90 GLN A C 1
ATOM 751 O O . GLN A 1 90 ? -18.601 6.976 26.202 1.00 97.19 90 GLN A O 1
ATOM 756 N N . GLU A 1 91 ? -18.556 9.227 26.133 1.00 96.50 91 GLU A N 1
ATOM 757 C CA . GLU A 1 91 ? -19.760 9.492 26.917 1.00 96.50 91 GLU A CA 1
ATOM 758 C C . GLU A 1 91 ? -20.670 10.383 26.065 1.00 96.50 91 GLU A C 1
ATOM 760 O O . GLU A 1 91 ? -20.288 11.493 25.685 1.00 96.50 91 GLU A O 1
ATOM 765 N N . LEU A 1 92 ? -21.854 9.887 25.712 1.00 94.75 92 LEU A N 1
ATOM 766 C CA . LEU A 1 92 ? -22.879 10.662 25.017 1.00 94.75 92 LEU A CA 1
ATOM 767 C C . LEU A 1 92 ? -23.871 11.183 26.050 1.00 94.75 92 LEU A C 1
ATOM 769 O O . LEU A 1 92 ? -24.582 10.402 26.674 1.00 94.75 92 LEU A O 1
ATOM 773 N N . ILE A 1 93 ? -23.902 12.500 26.234 1.00 92.88 93 ILE A N 1
ATOM 774 C CA . ILE A 1 93 ? -24.810 13.158 27.173 1.00 92.88 93 ILE A CA 1
ATOM 775 C C . ILE A 1 93 ? -26.065 13.570 26.410 1.00 92.88 93 ILE A C 1
ATOM 777 O O . ILE A 1 93 ? -25.996 14.387 25.489 1.00 92.88 93 ILE A O 1
ATOM 781 N N . ASP A 1 94 ? -27.210 13.030 26.808 1.00 88.25 94 ASP A N 1
ATOM 782 C CA . ASP A 1 94 ? -28.500 13.530 26.363 1.00 88.25 94 ASP A CA 1
ATOM 783 C C . ASP A 1 94 ? -28.820 14.817 27.131 1.00 88.25 94 ASP A C 1
ATOM 785 O O . ASP A 1 94 ? -29.032 14.818 28.346 1.00 88.25 94 ASP A O 1
ATOM 789 N N . VAL A 1 95 ? -28.791 15.932 26.401 1.00 75.00 95 VAL A N 1
ATOM 790 C CA . VAL A 1 95 ? -29.061 17.278 26.922 1.00 75.00 95 VAL A CA 1
ATOM 791 C C . VAL A 1 95 ? -30.518 17.701 26.728 1.00 75.00 95 VAL A C 1
ATOM 793 O O . VAL A 1 95 ? -30.851 18.862 26.975 1.00 75.00 95 VAL A O 1
ATOM 796 N N . SER A 1 96 ? -31.386 16.800 26.252 1.00 73.81 96 SER A N 1
ATOM 797 C CA . SER A 1 96 ? -32.818 17.078 26.180 1.00 73.81 96 SER A CA 1
ATOM 798 C C . SER A 1 96 ? -33.389 17.352 27.577 1.00 73.81 96 SER A C 1
ATOM 800 O O . SER A 1 96 ? -32.856 16.910 28.596 1.00 73.81 96 SER A O 1
ATOM 802 N N . ALA A 1 97 ? -34.443 18.170 27.635 1.00 58.88 97 ALA A N 1
ATOM 803 C CA . ALA A 1 97 ? -35.078 18.523 28.896 1.00 58.88 97 ALA A CA 1
ATOM 804 C C . ALA A 1 97 ? -35.655 17.254 29.537 1.00 58.88 97 ALA A C 1
ATOM 806 O O . ALA A 1 97 ? -36.620 16.686 29.032 1.00 58.88 97 ALA A O 1
ATOM 807 N N . SER A 1 98 ? -35.041 16.808 30.630 1.00 63.09 98 SER A N 1
ATOM 808 C CA . SER A 1 98 ? -35.565 15.722 31.448 1.00 63.09 98 SER A CA 1
ATOM 809 C C . SER A 1 98 ? -36.843 16.186 32.147 1.00 63.09 98 SER A C 1
ATOM 811 O O . SER A 1 98 ? -36.867 17.259 32.756 1.00 63.09 98 SER A O 1
ATOM 813 N N . ASP A 1 99 ? -37.880 15.346 32.138 1.00 63.88 99 ASP A N 1
ATOM 814 C CA . ASP A 1 99 ? -39.096 15.547 32.943 1.00 63.88 99 ASP A CA 1
ATOM 815 C C . ASP A 1 99 ? -38.792 15.597 34.459 1.00 63.88 99 ASP A C 1
ATOM 817 O O . ASP A 1 99 ? -39.626 16.027 35.257 1.00 63.88 99 ASP A O 1
ATOM 821 N N . PHE A 1 100 ? -37.581 15.187 34.858 1.00 59.0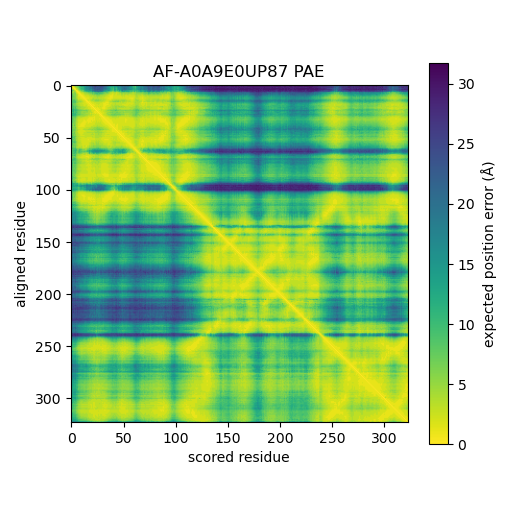9 100 PHE A N 1
ATOM 822 C CA . PHE A 1 100 ? -37.080 15.148 36.232 1.00 59.09 100 PHE A CA 1
ATOM 823 C C . PHE A 1 100 ? -36.108 16.299 36.581 1.00 59.09 100 PHE A C 1
ATOM 825 O O . PHE A 1 100 ? -35.519 16.282 37.660 1.00 59.09 100 PHE A O 1
ATOM 832 N N . GLY A 1 101 ? -35.936 17.310 35.716 1.00 67.69 101 GLY A N 1
ATOM 833 C CA . GLY A 1 101 ? -35.116 18.501 36.000 1.00 67.69 101 GLY A CA 1
ATOM 834 C C . GLY A 1 101 ? -33.657 18.411 35.520 1.00 67.69 101 GLY A C 1
ATOM 835 O O . GLY A 1 101 ? -33.397 17.991 34.396 1.00 67.69 101 GLY A O 1
ATOM 836 N N . ASP A 1 102 ? -32.694 18.841 36.349 1.00 80.75 102 ASP A N 1
ATOM 837 C CA . ASP A 1 102 ? -31.249 18.930 36.036 1.00 80.75 102 ASP A CA 1
ATOM 838 C C . ASP A 1 102 ? -30.520 17.564 36.065 1.00 80.75 102 ASP A C 1
ATOM 840 O O . ASP A 1 102 ? -29.411 17.439 36.584 1.00 80.75 102 ASP A O 1
ATOM 844 N N . ILE A 1 103 ? -31.127 16.522 35.493 1.00 86.38 103 ILE A N 1
ATOM 845 C CA . ILE A 1 103 ? -30.551 15.174 35.389 1.00 86.38 103 ILE A CA 1
ATOM 846 C C . ILE A 1 103 ? -30.154 14.911 33.938 1.00 86.38 103 ILE A C 1
ATOM 848 O O . ILE A 1 103 ? -30.964 15.069 33.026 1.00 86.38 103 ILE A O 1
ATOM 852 N N . TYR A 1 104 ? -28.919 14.466 33.727 1.00 89.75 104 TYR A N 1
ATOM 853 C CA . TYR A 1 104 ? -28.459 13.940 32.450 1.00 89.75 104 TYR A CA 1
ATOM 854 C C . TYR A 1 104 ? -28.721 12.446 32.354 1.00 89.75 104 TYR A C 1
ATOM 856 O O . TYR A 1 104 ? -28.417 11.702 33.287 1.00 89.75 104 TYR A O 1
ATOM 864 N N . LYS A 1 105 ? -29.198 12.006 31.187 1.00 91.62 105 LYS A N 1
ATOM 865 C CA . LYS A 1 105 ? -28.981 10.634 30.733 1.00 91.62 105 LYS A CA 1
ATOM 866 C C . LYS A 1 105 ? -27.639 10.597 30.008 1.00 91.62 105 LYS A C 1
ATOM 868 O O . LYS A 1 105 ? -27.388 11.418 29.128 1.00 91.62 105 LYS A O 1
ATOM 873 N N . VAL A 1 106 ? -26.782 9.654 30.366 1.00 94.44 106 VAL A N 1
ATOM 874 C CA . VAL A 1 106 ? -25.474 9.481 29.741 1.00 94.44 106 VAL A CA 1
ATOM 875 C C . VAL A 1 106 ? -25.335 8.046 29.254 1.00 94.44 106 VAL A C 1
ATOM 877 O O . VAL A 1 106 ? -25.584 7.105 30.006 1.00 94.44 106 VAL A O 1
ATOM 880 N N . THR A 1 107 ? -24.913 7.889 28.003 1.00 96.50 107 THR A N 1
ATOM 881 C CA . THR A 1 107 ? -24.547 6.599 27.413 1.00 96.50 107 THR A CA 1
ATOM 882 C C . THR A 1 107 ? -23.028 6.482 27.374 1.00 96.50 107 THR A C 1
ATOM 884 O O . THR A 1 107 ? -22.351 7.223 26.659 1.00 96.50 107 THR A O 1
ATOM 887 N N . GLU A 1 108 ? -22.487 5.552 28.152 1.00 97.38 108 GLU A N 1
ATOM 888 C CA . GLU A 1 108 ? -21.080 5.156 28.134 1.00 97.38 108 GLU A CA 1
ATOM 889 C C . GLU A 1 108 ? -20.842 4.144 27.017 1.00 97.38 108 GLU A C 1
ATOM 891 O O . GLU A 1 108 ? -21.508 3.113 26.986 1.00 97.38 108 GLU A O 1
ATOM 896 N N . LEU A 1 109 ? -19.862 4.394 26.146 1.00 98.12 109 LEU A N 1
ATOM 897 C CA . LEU A 1 109 ? -19.390 3.432 25.152 1.00 98.12 109 LEU A CA 1
ATOM 898 C C . LEU A 1 109 ? -18.007 2.907 25.547 1.00 98.12 109 LEU A C 1
ATOM 900 O O . LEU A 1 109 ? -16.991 3.608 25.477 1.00 98.12 109 LEU A O 1
ATOM 904 N N . TYR A 1 110 ? -17.980 1.639 25.930 1.00 98.31 110 TYR A N 1
ATOM 905 C CA . TYR A 1 110 ? -16.782 0.885 26.243 1.00 98.31 110 TYR A CA 1
ATOM 906 C C . TYR A 1 110 ? -16.258 0.178 24.995 1.00 98.31 110 TYR A C 1
ATOM 908 O O . TYR A 1 110 ? -16.944 -0.658 24.398 1.00 98.31 110 TYR A O 1
ATOM 916 N N . VAL A 1 111 ? -15.010 0.471 24.635 1.00 98.25 111 VAL A N 1
ATOM 917 C CA . VAL A 1 111 ? -14.326 -0.087 23.461 1.00 98.25 111 VAL A CA 1
ATOM 918 C C . VAL A 1 111 ? -13.088 -0.874 23.878 1.00 98.25 111 VAL A C 1
ATOM 920 O O . VAL A 1 111 ? -12.629 -0.792 25.013 1.00 98.25 111 VAL A O 1
ATOM 923 N N . TYR A 1 112 ? -12.528 -1.639 22.949 1.00 97.81 112 TYR A N 1
ATOM 924 C CA . TYR A 1 112 ? -11.263 -2.353 23.111 1.00 97.81 112 TYR A CA 1
ATOM 925 C C . TYR A 1 112 ? -10.570 -2.460 21.753 1.00 97.81 112 TYR A C 1
ATOM 927 O O . TYR A 1 112 ? -11.175 -2.184 20.717 1.00 97.81 112 TYR A O 1
ATOM 935 N N . ALA A 1 113 ? -9.306 -2.879 21.760 1.00 97.38 113 ALA A N 1
ATOM 936 C CA . ALA A 1 113 ? -8.563 -3.201 20.548 1.00 97.38 113 ALA A CA 1
ATOM 937 C C . ALA A 1 113 ? -8.600 -4.722 20.292 1.00 97.38 113 ALA A C 1
ATOM 939 O O . ALA A 1 113 ? -7.955 -5.472 21.034 1.00 97.38 113 ALA A O 1
ATOM 940 N N . PRO A 1 114 ? -9.322 -5.208 19.262 1.00 96.44 114 PRO A N 1
ATOM 941 C CA . PRO A 1 114 ? -9.295 -6.619 18.895 1.00 96.44 114 PRO A CA 1
ATOM 942 C C . PRO A 1 114 ? -7.888 -7.105 18.544 1.00 96.44 114 PRO A C 1
ATOM 944 O O . PRO A 1 114 ? -7.158 -6.469 17.784 1.00 96.44 114 PRO A O 1
ATOM 947 N N . LYS A 1 115 ? -7.524 -8.294 19.033 1.00 93.50 115 LYS A N 1
ATOM 948 C CA . LYS A 1 115 ? -6.242 -8.957 18.731 1.00 93.50 115 LYS A CA 1
ATOM 949 C C . LYS A 1 115 ? -6.314 -9.772 17.435 1.00 93.50 115 LYS A C 1
ATOM 951 O O . LYS A 1 115 ? -5.824 -10.897 17.371 1.00 93.50 115 LYS A O 1
ATOM 956 N N . ARG A 1 116 ? -6.951 -9.216 16.405 1.00 94.31 116 ARG A N 1
ATOM 957 C CA . ARG A 1 116 ? -7.088 -9.832 15.081 1.00 94.31 116 ARG A CA 1
ATOM 958 C C . ARG A 1 116 ? -6.882 -8.799 13.985 1.00 94.31 116 ARG A C 1
ATOM 960 O O . ARG A 1 116 ? -7.004 -7.599 14.207 1.00 94.31 116 ARG A O 1
ATOM 967 N N . THR A 1 117 ? -6.570 -9.292 12.794 1.00 96.25 117 THR A N 1
ATOM 968 C CA . THR A 1 117 ? -6.485 -8.474 11.583 1.00 96.25 117 THR A CA 1
ATOM 969 C C . THR A 1 117 ? -7.741 -8.696 10.757 1.00 96.25 117 THR A C 1
ATOM 971 O O . THR A 1 117 ? -8.113 -9.841 10.500 1.00 96.25 117 THR A O 1
ATOM 974 N N . PHE A 1 118 ? -8.390 -7.613 10.341 1.00 96.38 118 PHE A N 1
ATOM 975 C CA . PHE A 1 118 ? -9.546 -7.669 9.452 1.00 96.38 118 PHE A CA 1
ATOM 976 C C . PHE A 1 118 ? -9.093 -7.444 8.013 1.00 96.38 118 PHE A C 1
ATOM 978 O O . PHE A 1 118 ? -8.303 -6.539 7.757 1.00 96.38 118 PHE A O 1
ATOM 985 N N . GLN A 1 119 ? -9.575 -8.259 7.076 1.00 95.19 119 GLN A N 1
ATOM 986 C CA . GLN A 1 119 ? -9.149 -8.206 5.678 1.00 95.19 119 GLN A CA 1
ATOM 987 C C . GLN A 1 119 ? -10.320 -7.880 4.754 1.00 95.19 119 GLN A C 1
ATOM 989 O O . GLN A 1 119 ? -11.421 -8.399 4.916 1.00 95.19 119 GLN A O 1
ATOM 994 N N . SER A 1 120 ? -10.064 -7.029 3.766 1.00 93.94 120 SER A N 1
ATOM 995 C CA . SER A 1 120 ? -10.989 -6.731 2.669 1.00 93.94 120 SER A CA 1
ATOM 996 C C . SER A 1 120 ? -10.214 -6.539 1.367 1.00 93.94 120 SER A C 1
ATOM 998 O O . SER A 1 120 ? -8.993 -6.374 1.378 1.00 93.94 120 SER A O 1
ATOM 1000 N N . TYR A 1 121 ? -10.914 -6.586 0.237 1.00 94.00 121 TYR A N 1
ATOM 1001 C CA . TYR A 1 121 ? -10.315 -6.476 -1.090 1.00 94.00 121 TYR A CA 1
ATOM 1002 C C . TYR A 1 121 ? -11.074 -5.451 -1.916 1.00 94.00 121 TYR A C 1
ATOM 1004 O O . TYR A 1 121 ? -12.302 -5.394 -1.875 1.00 94.00 121 TYR A O 1
ATOM 1012 N N . GLN A 1 122 ? -10.342 -4.654 -2.683 1.00 93.62 122 GLN A N 1
ATOM 1013 C CA . GLN A 1 122 ? -10.915 -3.633 -3.550 1.00 93.62 122 GLN A CA 1
ATOM 1014 C C . GLN A 1 122 ? -10.071 -3.456 -4.80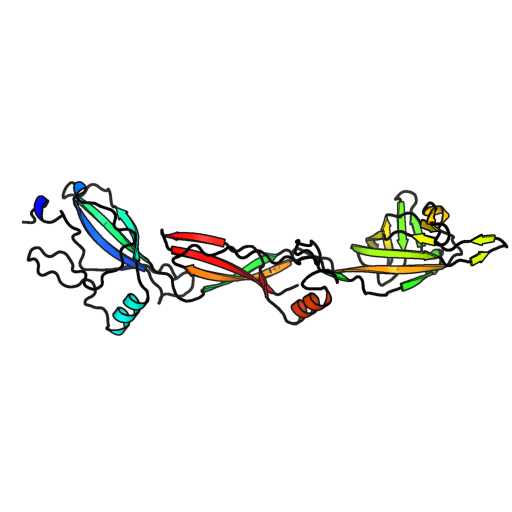9 1.00 93.62 122 GLN A C 1
ATOM 1016 O O . GLN A 1 122 ? -8.869 -3.714 -4.809 1.00 93.62 122 GLN A O 1
ATOM 1021 N N . SER A 1 123 ? -10.702 -3.016 -5.895 1.00 93.81 123 SER A N 1
ATOM 1022 C CA . SER A 1 123 ? -9.989 -2.694 -7.127 1.00 93.81 123 SER A CA 1
ATOM 1023 C C . SER A 1 123 ? -9.563 -1.231 -7.113 1.00 93.81 123 SER A C 1
ATOM 1025 O O . SER A 1 123 ? -10.402 -0.347 -6.962 1.00 93.81 123 SER A O 1
ATOM 1027 N N . GLU A 1 124 ? -8.269 -0.976 -7.286 1.00 92.81 124 GLU A N 1
ATOM 1028 C CA . GLU A 1 124 ? -7.707 0.375 -7.336 1.00 92.81 124 GLU A CA 1
ATOM 1029 C C . GLU A 1 124 ? -6.652 0.477 -8.439 1.00 92.81 124 GLU A C 1
ATOM 1031 O O . GLU A 1 124 ? -6.062 -0.517 -8.866 1.00 92.81 124 GLU A O 1
ATOM 1036 N N . VAL A 1 125 ? -6.400 1.701 -8.900 1.00 90.56 125 VAL A N 1
ATOM 1037 C CA . VAL A 1 125 ? -5.283 1.991 -9.798 1.00 90.56 125 VAL A CA 1
ATOM 1038 C C . VAL A 1 125 ? -4.036 2.234 -8.953 1.00 90.56 125 VAL A C 1
ATOM 1040 O O . VAL A 1 125 ? -3.994 3.188 -8.178 1.00 90.56 125 VAL A O 1
ATOM 1043 N N . SER A 1 126 ? -3.019 1.388 -9.119 1.00 87.75 126 SER A N 1
ATOM 1044 C CA . SER A 1 126 ? -1.731 1.522 -8.438 1.00 87.75 126 SER A CA 1
ATOM 1045 C C . SER A 1 126 ? -0.630 1.906 -9.422 1.00 87.75 126 SER A C 1
ATOM 1047 O O . SER A 1 126 ? -0.626 1.492 -10.585 1.00 87.75 126 SER A O 1
ATOM 1049 N N . VAL A 1 127 ? 0.309 2.714 -8.940 1.00 85.88 127 VAL A N 1
ATOM 1050 C CA . VAL A 1 127 ? 1.516 3.090 -9.676 1.00 85.88 127 VAL A CA 1
ATOM 1051 C C . VAL A 1 127 ? 2.640 2.182 -9.189 1.00 85.88 127 VAL A C 1
ATOM 1053 O O . VAL A 1 127 ? 2.840 2.019 -7.985 1.00 85.88 127 VAL A O 1
ATOM 1056 N N . PHE A 1 128 ? 3.388 1.598 -10.111 1.00 87.81 128 PHE A N 1
ATOM 1057 C CA . PHE A 1 128 ? 4.572 0.802 -9.789 1.00 87.81 128 PHE A CA 1
ATOM 1058 C C . PHE A 1 128 ? 5.844 1.650 -10.074 1.00 87.81 128 PHE A C 1
ATOM 1060 O O . PHE A 1 128 ? 5.681 2.765 -10.578 1.00 87.81 128 PHE A O 1
ATOM 1067 N N . PRO A 1 129 ? 7.075 1.228 -9.694 1.00 87.31 129 PRO A N 1
ATOM 1068 C CA . PRO A 1 129 ? 8.344 1.934 -9.999 1.00 87.31 129 PRO A CA 1
ATOM 1069 C C . PRO A 1 129 ? 9.133 1.345 -11.191 1.00 87.31 129 PRO A C 1
ATOM 1071 O O . PRO A 1 129 ? 9.313 0.131 -11.238 1.00 87.31 129 PRO A O 1
ATOM 1074 N N . VAL A 1 130 ? 9.584 2.162 -12.157 1.00 89.31 130 VAL A N 1
ATOM 1075 C CA . VAL A 1 130 ? 9.934 1.693 -13.523 1.00 89.31 130 VAL A CA 1
ATOM 1076 C C . VAL A 1 130 ? 11.040 0.648 -13.482 1.00 89.31 130 VAL A C 1
ATOM 1078 O O . VAL A 1 130 ? 12.051 0.875 -12.831 1.00 89.31 130 VAL A O 1
ATOM 1081 N N . LEU A 1 131 ? 10.906 -0.469 -14.200 1.00 91.25 131 LEU A N 1
ATOM 1082 C CA . LEU A 1 131 ? 11.984 -1.455 -14.273 1.00 91.25 131 LEU A CA 1
ATOM 1083 C C . LEU A 1 131 ? 12.930 -1.103 -15.423 1.00 91.25 131 LEU A C 1
ATOM 1085 O O . LEU A 1 131 ? 12.507 -1.009 -16.580 1.00 91.25 131 LEU A O 1
ATOM 1089 N N . LYS A 1 132 ? 14.219 -0.956 -15.107 1.00 90.81 132 LYS A N 1
ATOM 1090 C CA . LYS A 1 132 ? 15.257 -0.628 -16.084 1.00 90.81 132 LYS A CA 1
ATOM 1091 C C . LYS A 1 132 ? 16.420 -1.610 -16.013 1.00 90.81 132 LYS A C 1
ATOM 1093 O O . LYS A 1 132 ? 17.110 -1.727 -14.998 1.00 90.81 132 LYS A O 1
ATOM 1098 N N . ASP A 1 133 ? 16.639 -2.308 -17.120 1.00 90.75 133 ASP A N 1
ATOM 1099 C CA . ASP A 1 133 ? 17.686 -3.314 -17.264 1.00 90.75 133 ASP A CA 1
ATOM 1100 C C . ASP A 1 133 ? 18.860 -2.764 -18.079 1.00 90.75 133 ASP A C 1
ATOM 1102 O O . ASP A 1 133 ? 18.759 -2.537 -19.285 1.00 90.75 133 ASP A O 1
ATOM 1106 N N . TYR A 1 134 ? 19.996 -2.573 -17.410 1.00 86.00 134 TYR A N 1
ATOM 1107 C CA . TYR A 1 134 ? 21.246 -2.102 -18.012 1.00 86.00 134 TYR A CA 1
ATOM 1108 C C . TYR A 1 134 ? 22.178 -3.251 -18.454 1.00 86.00 134 TYR A C 1
ATOM 1110 O O . TYR A 1 134 ? 23.273 -2.996 -18.952 1.00 86.00 134 TYR A O 1
ATOM 1118 N N . GLN A 1 135 ? 21.790 -4.518 -18.259 1.00 77.19 135 GLN A N 1
ATOM 1119 C CA . GLN A 1 135 ? 22.625 -5.703 -18.519 1.00 77.19 135 GLN A CA 1
ATOM 1120 C C . GLN A 1 135 ? 22.228 -6.465 -19.794 1.00 77.19 135 GLN A C 1
ATOM 1122 O O . GLN A 1 135 ? 22.654 -7.595 -20.015 1.00 77.19 135 GLN A O 1
ATOM 1127 N N . THR A 1 136 ? 21.459 -5.831 -20.675 1.00 72.75 136 THR A N 1
ATOM 1128 C CA . THR A 1 136 ? 20.832 -6.479 -21.839 1.00 72.75 136 THR A CA 1
ATOM 1129 C C . THR A 1 136 ? 21.821 -6.962 -22.904 1.00 72.75 136 THR A C 1
ATOM 1131 O O . THR A 1 136 ? 21.493 -7.865 -23.673 1.00 72.75 136 THR A O 1
ATOM 1134 N N . GLY A 1 137 ? 23.005 -6.338 -23.005 1.00 70.19 137 GLY A N 1
ATOM 1135 C CA . GLY A 1 137 ? 24.093 -6.718 -23.921 1.00 70.19 137 GLY A CA 1
ATOM 1136 C C . GLY A 1 137 ? 23.727 -6.771 -25.413 1.00 70.19 137 GLY A C 1
ATOM 1137 O O . GLY A 1 137 ? 24.514 -7.260 -26.221 1.00 70.19 137 GLY A O 1
ATOM 1138 N N . THR A 1 138 ? 22.539 -6.299 -25.797 1.00 85.75 138 THR A N 1
ATOM 1139 C CA . THR A 1 138 ? 21.976 -6.524 -27.130 1.00 85.75 138 THR A CA 1
ATOM 1140 C C . THR A 1 138 ? 22.543 -5.509 -28.116 1.00 85.75 138 THR A C 1
ATOM 1142 O O . THR A 1 138 ? 22.434 -4.300 -27.913 1.00 85.75 138 THR A O 1
ATOM 1145 N N . SER A 1 139 ? 23.151 -5.988 -29.202 1.00 90.25 139 SER A N 1
ATOM 1146 C CA . SER A 1 139 ? 23.696 -5.135 -30.258 1.00 90.25 139 SER A CA 1
ATOM 1147 C C . SER A 1 139 ? 23.452 -5.739 -31.636 1.00 90.25 139 SER A C 1
ATOM 1149 O O . SER A 1 139 ? 23.595 -6.948 -31.824 1.00 90.25 139 SER A O 1
ATOM 1151 N N . LYS A 1 140 ? 23.099 -4.900 -32.613 1.00 92.81 140 LYS A N 1
ATOM 1152 C CA . LYS A 1 140 ? 22.888 -5.304 -34.010 1.00 92.81 140 LYS A CA 1
ATOM 1153 C C . LYS A 1 140 ? 23.612 -4.350 -34.942 1.00 92.81 140 LYS A C 1
ATOM 1155 O O . LYS A 1 140 ? 23.455 -3.132 -34.851 1.00 92.81 140 LYS A O 1
ATOM 1160 N N . THR A 1 141 ? 24.382 -4.905 -35.870 1.00 92.44 141 THR A N 1
ATOM 1161 C CA . THR A 1 141 ? 25.001 -4.119 -36.936 1.00 92.44 141 THR A CA 1
ATOM 1162 C C . THR A 1 141 ? 23.967 -3.804 -38.013 1.00 92.44 141 THR A C 1
ATOM 1164 O O . THR A 1 141 ? 23.317 -4.699 -38.552 1.00 92.44 141 THR A O 1
ATOM 1167 N N . VAL A 1 142 ? 23.836 -2.527 -38.356 1.00 90.31 142 VAL A N 1
ATOM 1168 C CA . VAL A 1 142 ? 22.966 -2.024 -39.421 1.00 90.31 142 VAL A CA 1
ATOM 1169 C C . VAL A 1 142 ? 23.788 -1.239 -40.441 1.00 90.31 142 VAL A C 1
ATOM 1171 O O . VAL A 1 142 ? 24.750 -0.551 -40.097 1.00 90.31 142 VAL A O 1
ATOM 1174 N N . GLY A 1 143 ? 23.428 -1.350 -41.718 1.00 85.50 143 GLY A N 1
ATOM 1175 C CA . GLY A 1 143 ? 24.001 -0.507 -42.770 1.00 85.50 143 GLY A CA 1
ATOM 1176 C C . GLY A 1 143 ? 23.389 0.896 -42.765 1.00 85.50 143 GLY A C 1
ATOM 1177 O O . GLY A 1 143 ? 22.271 1.080 -42.285 1.00 85.50 143 GLY A O 1
ATOM 1178 N N . GLY A 1 144 ? 24.087 1.874 -43.349 1.00 73.44 144 GLY A N 1
ATOM 1179 C CA . GLY A 1 144 ? 23.646 3.273 -43.398 1.00 73.44 144 GLY A CA 1
ATOM 1180 C C . GLY A 1 144 ? 22.238 3.484 -43.970 1.00 73.44 144 GLY A C 1
ATOM 1181 O O . GLY A 1 144 ? 21.521 4.342 -43.481 1.00 73.44 144 GLY A O 1
ATOM 1182 N N . GLY A 1 145 ? 21.782 2.656 -44.919 1.00 77.94 145 GLY A N 1
ATOM 1183 C CA . GLY A 1 145 ? 20.411 2.726 -45.458 1.00 77.94 145 GLY A CA 1
ATOM 1184 C C . GLY A 1 145 ? 19.293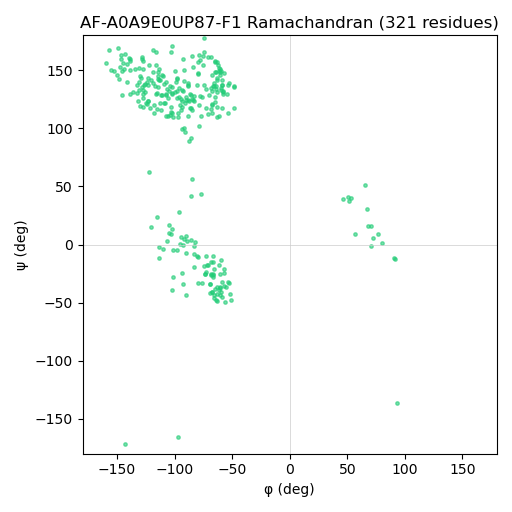 2.375 -44.461 1.00 77.94 145 GLY A C 1
ATOM 1185 O O . GLY A 1 145 ? 18.132 2.686 -44.714 1.00 77.94 145 GLY A O 1
ATOM 1186 N N . LYS A 1 146 ? 19.633 1.755 -43.324 1.00 87.81 146 LYS A N 1
ATOM 1187 C CA . LYS A 1 146 ? 18.708 1.412 -42.229 1.00 87.81 146 LYS A CA 1
ATOM 1188 C C . LYS A 1 146 ? 18.681 2.459 -41.108 1.00 87.81 146 LYS A C 1
ATOM 1190 O O . LYS A 1 146 ? 17.955 2.288 -40.129 1.00 87.81 146 LYS A O 1
ATOM 1195 N N . LEU A 1 147 ? 19.469 3.527 -41.252 1.00 90.44 147 LEU A N 1
ATOM 1196 C CA . LEU A 1 147 ? 19.493 4.690 -40.372 1.00 90.44 147 LEU A CA 1
ATOM 1197 C C . LEU A 1 147 ? 19.099 5.924 -41.179 1.00 90.44 147 LEU A C 1
ATOM 1199 O O . LEU A 1 147 ? 19.779 6.286 -42.135 1.00 90.44 147 LEU A O 1
ATOM 1203 N N . ILE A 1 148 ? 18.022 6.601 -40.793 1.00 89.56 148 ILE A N 1
ATOM 1204 C CA . ILE A 1 148 ? 17.589 7.823 -41.486 1.00 89.56 148 ILE A CA 1
ATOM 1205 C C . ILE A 1 148 ? 17.514 8.952 -40.474 1.00 89.56 148 ILE A C 1
ATOM 1207 O O . ILE A 1 148 ? 16.786 8.847 -39.489 1.00 89.56 148 ILE A O 1
ATOM 1211 N N . TYR A 1 149 ? 18.246 10.032 -40.743 1.00 90.44 149 TYR A N 1
ATOM 1212 C CA . TYR A 1 149 ? 18.160 11.270 -39.978 1.00 90.44 149 TYR A CA 1
ATOM 1213 C C . TYR A 1 149 ? 17.185 12.244 -40.634 1.00 90.44 149 TYR A C 1
ATOM 1215 O O . TYR A 1 149 ? 17.403 12.731 -41.746 1.00 90.44 149 TYR A O 1
ATOM 1223 N N . LEU A 1 150 ? 16.103 12.535 -39.922 1.00 89.81 150 LEU A N 1
ATOM 1224 C CA . LEU A 1 150 ? 15.045 13.449 -40.320 1.00 89.81 150 LEU A CA 1
ATOM 1225 C C . LEU A 1 150 ? 15.431 14.860 -39.876 1.00 89.81 150 LEU A C 1
ATOM 1227 O O . LEU A 1 150 ? 15.098 15.295 -38.776 1.00 89.81 150 LEU A O 1
ATOM 1231 N N . THR A 1 151 ? 16.149 15.583 -40.740 1.00 85.25 151 THR A N 1
ATOM 1232 C CA . THR A 1 151 ? 16.739 16.895 -40.403 1.00 85.25 151 THR A CA 1
ATOM 1233 C C . THR A 1 151 ? 15.710 17.907 -39.885 1.00 85.25 151 THR A C 1
ATOM 1235 O O . THR A 1 151 ? 16.018 18.654 -38.966 1.00 85.25 151 THR A O 1
ATOM 1238 N N . GLY A 1 152 ? 14.481 17.908 -40.417 1.00 86.06 152 GLY A N 1
ATOM 1239 C CA . GLY A 1 152 ? 13.421 18.823 -39.971 1.00 86.06 152 GLY A CA 1
ATOM 1240 C C . GLY A 1 152 ? 12.853 18.527 -38.577 1.00 86.06 152 GLY A C 1
ATOM 1241 O O . GLY A 1 152 ? 12.231 19.402 -37.988 1.00 86.06 152 GLY A O 1
ATOM 1242 N N . LEU A 1 153 ? 13.073 17.318 -38.050 1.00 86.94 153 LEU A N 1
ATOM 1243 C CA . LEU A 1 153 ? 12.580 16.872 -36.740 1.00 86.94 153 LEU A CA 1
ATOM 1244 C C . LEU A 1 153 ? 13.710 16.627 -35.731 1.00 86.94 153 LEU A C 1
ATOM 1246 O O . LEU A 1 153 ? 13.439 16.246 -34.596 1.00 86.94 153 LEU A O 1
ATOM 1250 N N . ASN A 1 154 ? 14.967 16.794 -36.160 1.00 90.25 154 ASN A N 1
ATOM 1251 C CA . ASN A 1 154 ? 16.156 16.367 -35.426 1.00 90.25 154 ASN A CA 1
ATOM 1252 C C . ASN A 1 154 ? 16.038 14.926 -34.878 1.00 90.25 154 ASN A C 1
ATOM 1254 O O . ASN A 1 154 ? 16.464 14.617 -33.768 1.00 90.25 154 ASN A O 1
ATOM 1258 N N . GLU A 1 155 ? 15.442 14.033 -35.667 1.00 92.75 155 GLU A N 1
ATOM 1259 C CA . GLU A 1 155 ? 15.087 12.677 -35.243 1.00 92.75 155 GLU A CA 1
ATOM 1260 C C . GLU A 1 155 ? 15.903 11.648 -36.028 1.00 92.75 155 GLU A C 1
ATOM 1262 O O . GLU A 1 155 ? 16.061 11.744 -37.247 1.00 92.75 155 GLU A O 1
ATOM 1267 N N . LEU A 1 156 ? 16.429 10.651 -35.330 1.00 93.38 156 LEU A N 1
ATOM 1268 C CA . LEU A 1 156 ? 17.004 9.450 -35.913 1.00 93.38 156 LEU A CA 1
ATOM 1269 C C . LEU A 1 156 ? 15.920 8.374 -35.970 1.00 93.38 156 LEU A C 1
ATOM 1271 O O . LEU A 1 156 ? 15.279 8.091 -34.963 1.00 93.38 156 LEU A O 1
ATOM 1275 N N . SER A 1 157 ? 15.798 7.710 -37.114 1.00 93.75 157 SER A N 1
ATOM 1276 C CA . SER A 1 157 ? 15.093 6.435 -37.229 1.00 93.75 157 SER A CA 1
ATOM 1277 C C . SER A 1 15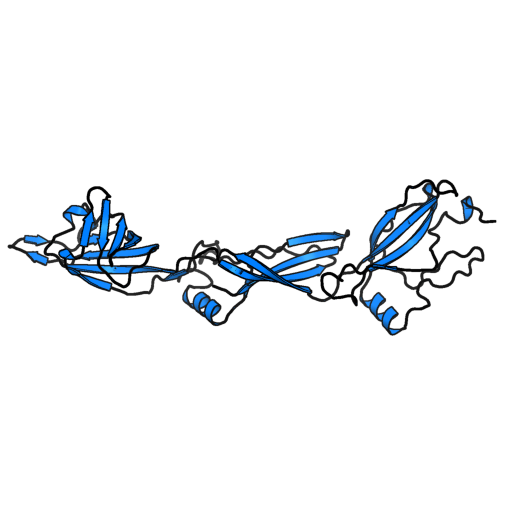7 ? 16.077 5.290 -37.435 1.00 93.75 157 SER A C 1
ATOM 1279 O O . SER A 1 157 ? 17.052 5.429 -38.182 1.00 93.75 157 SER A O 1
ATOM 1281 N N . VAL A 1 158 ? 15.812 4.166 -36.776 1.00 94.25 158 VAL A N 1
ATOM 1282 C CA . VAL A 1 158 ? 16.641 2.962 -36.789 1.00 94.25 158 VAL A CA 1
ATOM 1283 C C . VAL A 1 158 ? 15.762 1.747 -37.047 1.00 94.25 158 VAL A C 1
ATOM 1285 O O . VAL A 1 158 ? 14.820 1.487 -36.304 1.00 94.25 158 VAL A O 1
ATOM 1288 N N . GLU A 1 159 ? 16.078 0.983 -38.088 1.00 93.81 159 GLU A N 1
ATOM 1289 C CA . GLU A 1 159 ? 15.372 -0.262 -38.405 1.00 93.81 159 GLU A CA 1
ATOM 1290 C C . GLU A 1 159 ? 15.972 -1.448 -37.630 1.00 93.81 159 GLU A C 1
ATOM 1292 O O . GLU A 1 159 ? 16.924 -2.097 -38.081 1.00 93.81 159 GLU A O 1
ATOM 1297 N N . VAL A 1 160 ? 15.421 -1.714 -36.443 1.00 88.38 160 VAL A N 1
ATOM 1298 C CA . VAL A 1 160 ? 15.763 -2.846 -35.568 1.00 88.38 160 VAL A CA 1
ATOM 1299 C C . VAL A 1 160 ? 14.520 -3.366 -34.841 1.00 88.38 160 VAL A C 1
ATOM 1301 O O . VAL A 1 160 ? 13.551 -2.643 -34.651 1.00 88.38 160 VAL A O 1
ATOM 1304 N N . ASP A 1 161 ? 14.571 -4.630 -34.433 1.00 90.06 161 ASP A N 1
ATOM 1305 C CA . ASP A 1 161 ? 13.468 -5.429 -33.881 1.00 90.06 161 ASP A CA 1
ATOM 1306 C C . ASP A 1 161 ? 13.490 -5.568 -32.349 1.00 90.06 161 ASP A C 1
ATOM 1308 O O . ASP A 1 161 ? 12.573 -6.150 -31.781 1.00 90.06 161 ASP A O 1
ATOM 1312 N N . PHE A 1 162 ? 14.520 -5.052 -31.673 1.00 90.44 162 PHE A N 1
ATOM 1313 C CA . PHE A 1 162 ? 14.707 -5.206 -30.221 1.00 90.44 162 PHE A CA 1
ATOM 1314 C C . PHE A 1 162 ? 14.516 -3.910 -29.412 1.00 90.44 162 PHE A C 1
ATOM 1316 O O . PHE A 1 162 ? 14.620 -3.948 -28.184 1.00 90.44 162 PHE A O 1
ATOM 1323 N N . LEU A 1 163 ? 14.278 -2.776 -30.082 1.00 92.69 163 LEU A N 1
ATOM 1324 C CA . LEU A 1 163 ? 14.065 -1.472 -29.449 1.00 92.69 163 LEU A CA 1
ATOM 1325 C C . LEU A 1 163 ? 12.570 -1.176 -29.301 1.00 92.69 163 LEU A C 1
ATOM 1327 O O . LEU A 1 163 ? 11.844 -1.165 -30.292 1.00 92.69 163 LEU A O 1
ATOM 1331 N N . ASP A 1 164 ? 12.158 -0.852 -28.081 1.00 92.06 164 ASP A N 1
ATOM 1332 C CA . ASP A 1 164 ? 10.808 -0.424 -27.717 1.00 92.06 164 ASP A CA 1
ATOM 1333 C C . ASP A 1 164 ? 10.805 1.017 -27.193 1.00 92.06 164 ASP A C 1
ATOM 1335 O O . ASP A 1 164 ? 11.843 1.595 -26.871 1.00 92.06 164 ASP A O 1
ATOM 1339 N N . VAL A 1 165 ? 9.617 1.618 -27.104 1.00 91.19 165 VAL A N 1
ATOM 1340 C CA . VAL A 1 165 ? 9.446 2.971 -26.554 1.00 91.19 165 VAL A CA 1
ATOM 1341 C C . VAL A 1 165 ? 9.967 3.040 -25.116 1.00 91.19 165 VAL A C 1
ATOM 1343 O O . VAL A 1 165 ? 9.582 2.236 -24.272 1.00 91.19 165 VAL A O 1
ATOM 1346 N N . GLY A 1 166 ? 10.805 4.039 -24.834 1.00 89.62 166 GLY A N 1
ATOM 1347 C CA . GLY A 1 166 ? 11.452 4.241 -23.537 1.00 89.62 166 GLY A CA 1
ATOM 1348 C C . GLY A 1 166 ? 12.818 3.567 -23.397 1.00 89.62 166 GLY A C 1
ATOM 1349 O O . GLY A 1 166 ? 13.546 3.909 -22.464 1.00 89.62 166 GLY A O 1
ATOM 1350 N N . ASP A 1 167 ? 13.201 2.663 -24.304 1.00 92.44 167 ASP A N 1
ATOM 1351 C CA . ASP A 1 167 ? 14.549 2.090 -24.311 1.00 92.44 167 ASP A CA 1
ATOM 1352 C C . ASP A 1 167 ? 15.598 3.161 -24.604 1.00 92.44 167 ASP A C 1
ATOM 1354 O O . ASP A 1 167 ? 15.371 4.097 -25.376 1.00 92.44 167 ASP A O 1
ATOM 1358 N N . GLU A 1 168 ? 16.782 2.985 -24.030 1.00 93.12 168 GLU A N 1
ATOM 1359 C CA . GLU A 1 168 ? 17.948 3.801 -24.343 1.00 93.12 168 GLU A CA 1
ATOM 1360 C C . GLU A 1 168 ? 18.933 2.990 -25.172 1.00 93.12 168 GLU A C 1
ATOM 1362 O O . GLU A 1 168 ? 19.272 1.857 -24.831 1.00 93.12 168 GLU A O 1
ATOM 1367 N N . PHE A 1 169 ? 19.451 3.577 -26.245 1.00 94.19 169 PHE A N 1
ATOM 1368 C CA . PHE A 1 169 ? 20.461 2.949 -27.091 1.00 94.19 169 PHE A CA 1
ATOM 1369 C C . PHE A 1 169 ? 21.516 3.960 -27.522 1.00 94.19 169 PHE A C 1
ATOM 1371 O O . PHE A 1 169 ? 21.299 5.169 -27.493 1.00 94.19 169 PHE A O 1
ATOM 1378 N N . TYR A 1 170 ? 22.674 3.473 -27.950 1.00 93.38 170 TYR A N 1
ATOM 1379 C CA . TYR A 1 170 ? 23.666 4.302 -28.627 1.00 93.38 170 TYR A CA 1
ATOM 1380 C C . TYR A 1 170 ? 24.075 3.667 -29.949 1.00 93.38 170 TYR A C 1
ATOM 1382 O O . TYR A 1 170 ? 23.953 2.458 -30.161 1.00 93.38 170 TYR A O 1
ATOM 1390 N N . LEU A 1 171 ? 24.586 4.507 -30.839 1.00 93.12 171 LEU A N 1
ATOM 1391 C CA . LEU A 1 171 ? 25.206 4.076 -32.075 1.00 93.12 171 LEU A CA 1
ATOM 1392 C C . LEU A 1 171 ? 26.720 4.067 -31.913 1.00 93.12 171 LEU A C 1
ATOM 1394 O O . LEU A 1 171 ? 27.310 4.991 -31.348 1.00 93.12 171 LEU A O 1
ATOM 1398 N N . TYR A 1 172 ? 27.354 3.046 -32.469 1.00 92.12 172 TYR A N 1
ATOM 1399 C CA . TYR A 1 172 ? 28.800 2.968 -32.580 1.00 92.12 172 TYR A CA 1
ATOM 1400 C C . TYR A 1 172 ? 29.207 2.691 -34.022 1.00 92.12 172 TYR A C 1
ATOM 1402 O O . TYR A 1 172 ? 28.760 1.725 -34.637 1.00 92.12 172 TYR A O 1
ATOM 1410 N N . ARG A 1 173 ? 30.078 3.534 -34.565 1.00 91.25 173 ARG A N 1
ATOM 1411 C CA . ARG A 1 173 ? 30.660 3.369 -35.895 1.00 91.25 173 ARG A CA 1
ATOM 1412 C C . ARG A 1 173 ? 32.124 2.990 -35.737 1.00 91.25 173 ARG A C 1
ATOM 1414 O O . ARG A 1 173 ? 32.888 3.764 -35.164 1.00 91.25 173 ARG A O 1
ATOM 1421 N N . ASN A 1 174 ? 32.515 1.841 -36.282 1.00 89.25 174 ASN A N 1
ATOM 1422 C CA . ASN A 1 174 ? 33.920 1.440 -36.353 1.00 89.25 174 ASN A CA 1
ATOM 1423 C C . ASN A 1 174 ? 34.732 2.409 -37.222 1.00 89.25 174 ASN A C 1
ATOM 1425 O O . ASN A 1 174 ? 34.190 3.073 -38.107 1.00 89.25 174 ASN A O 1
ATOM 1429 N N . MET A 1 175 ? 36.045 2.456 -36.998 1.00 89.25 175 MET A N 1
ATOM 1430 C CA . MET A 1 175 ? 36.956 3.121 -37.927 1.00 89.25 175 MET A CA 1
ATOM 1431 C C . MET A 1 175 ? 36.966 2.360 -39.257 1.00 89.25 175 MET A C 1
ATOM 1433 O O . MET A 1 175 ? 37.045 1.133 -39.265 1.00 89.25 175 MET A O 1
ATOM 1437 N N . PHE A 1 176 ? 36.912 3.077 -40.378 1.00 88.12 176 PHE A N 1
ATOM 1438 C CA . PHE A 1 176 ? 37.000 2.471 -41.707 1.00 88.12 176 PHE A CA 1
ATOM 1439 C C . PHE A 1 176 ? 37.705 3.397 -42.698 1.00 88.12 176 PHE A C 1
ATOM 1441 O O . PHE A 1 176 ? 37.792 4.608 -42.491 1.00 88.12 176 PHE A O 1
ATOM 1448 N N . ILE A 1 177 ? 38.215 2.819 -43.785 1.00 87.38 177 ILE A N 1
ATOM 1449 C CA . ILE A 1 177 ? 38.840 3.558 -44.884 1.00 87.38 177 ILE A CA 1
ATOM 1450 C C . ILE A 1 177 ? 37.927 3.452 -46.099 1.00 87.38 177 ILE A C 1
ATOM 1452 O O . ILE A 1 177 ? 37.533 2.356 -46.489 1.00 87.38 177 ILE A O 1
ATOM 1456 N N . MET A 1 178 ? 37.603 4.587 -46.712 1.00 85.19 178 MET A N 1
ATOM 1457 C CA . MET A 1 178 ? 36.816 4.634 -47.943 1.00 85.19 178 MET A CA 1
ATOM 1458 C C . MET A 1 178 ? 37.407 5.680 -48.883 1.00 85.19 178 MET A C 1
ATOM 1460 O O . MET A 1 178 ? 37.664 6.809 -48.466 1.00 85.19 178 MET A O 1
ATOM 1464 N N . TYR A 1 179 ? 37.643 5.306 -50.143 1.00 87.69 179 TYR A N 1
ATOM 1465 C CA . TYR A 1 179 ? 38.247 6.181 -51.161 1.00 87.69 179 TYR A CA 1
ATOM 1466 C C . TYR A 1 179 ? 39.549 6.865 -50.695 1.00 87.69 179 TYR A C 1
ATOM 1468 O O . TYR A 1 179 ? 39.757 8.055 -50.919 1.00 87.69 179 TYR A O 1
ATOM 1476 N N . GLY A 1 180 ? 40.405 6.128 -49.977 1.00 87.94 180 GLY A N 1
ATOM 1477 C CA . GLY A 1 180 ? 41.671 6.647 -49.446 1.00 87.94 180 GLY A CA 1
ATOM 1478 C C . GLY A 1 180 ? 41.535 7.624 -48.270 1.00 87.94 180 GLY A C 1
ATOM 1479 O O . GLY A 1 180 ? 42.538 8.178 -47.831 1.00 87.94 180 GLY A O 1
ATOM 1480 N N . ARG A 1 181 ? 40.323 7.841 -47.738 1.00 86.69 181 ARG A N 1
ATOM 1481 C CA . ARG A 1 181 ? 40.079 8.655 -46.539 1.00 86.69 181 ARG A CA 1
ATOM 1482 C C . ARG A 1 181 ? 39.781 7.770 -45.334 1.00 86.69 181 ARG A C 1
ATOM 1484 O O . ARG A 1 181 ? 38.935 6.881 -45.416 1.00 86.69 181 ARG A O 1
ATOM 1491 N N . THR A 1 182 ? 40.441 8.055 -44.215 1.00 87.06 182 THR A N 1
ATOM 1492 C CA . THR A 1 182 ? 40.168 7.412 -42.924 1.00 87.06 182 THR A CA 1
ATOM 1493 C C . THR A 1 182 ? 39.015 8.116 -42.223 1.00 87.06 182 THR A C 1
ATOM 1495 O O . THR A 1 182 ? 39.067 9.318 -41.966 1.00 87.06 182 THR A O 1
ATOM 1498 N N . TYR A 1 183 ? 37.988 7.353 -41.872 1.00 86.38 183 TYR A N 1
ATOM 1499 C CA . TYR A 1 183 ? 36.880 7.790 -41.037 1.00 86.38 183 TYR A CA 1
ATOM 1500 C C . TYR A 1 183 ? 37.085 7.216 -39.641 1.00 86.38 183 TYR A C 1
ATOM 1502 O O . TYR A 1 183 ? 37.037 6.002 -39.457 1.00 86.38 183 TYR A O 1
ATOM 1510 N N . PHE A 1 184 ? 37.321 8.085 -38.658 1.00 87.56 184 PHE A N 1
ATOM 1511 C CA . PHE A 1 184 ? 37.535 7.672 -37.271 1.00 87.56 184 PHE A CA 1
ATOM 1512 C C . PHE A 1 184 ? 36.291 7.024 -36.659 1.00 87.56 184 PHE A C 1
ATOM 1514 O O . PHE A 1 184 ? 35.160 7.265 -37.099 1.00 87.56 184 PHE A O 1
ATOM 1521 N N . ALA A 1 185 ? 36.510 6.218 -35.624 1.00 90.81 185 ALA A N 1
ATOM 1522 C CA . ALA A 1 185 ? 35.424 5.631 -34.860 1.00 90.81 185 ALA A CA 1
ATOM 1523 C C . ALA A 1 185 ? 34.632 6.714 -34.106 1.00 90.81 185 ALA A C 1
ATOM 1525 O O . ALA A 1 185 ? 35.199 7.677 -33.580 1.00 90.81 185 ALA A O 1
ATOM 1526 N N . LEU A 1 186 ? 33.306 6.565 -34.093 1.00 91.94 186 LEU A N 1
ATOM 1527 C CA . LEU A 1 186 ? 32.377 7.495 -33.450 1.00 91.94 186 LEU A CA 1
ATOM 1528 C C . LEU A 1 186 ? 31.422 6.734 -32.532 1.00 91.94 186 LEU A C 1
ATOM 1530 O O . LEU A 1 186 ? 30.951 5.652 -32.887 1.00 91.94 186 LEU A O 1
ATOM 1534 N N . ARG A 1 187 ? 31.073 7.337 -31.396 1.00 92.31 187 ARG A N 1
ATOM 1535 C CA . ARG A 1 187 ? 30.019 6.855 -30.496 1.00 92.31 187 ARG A CA 1
ATOM 1536 C C . ARG A 1 187 ? 29.027 7.975 -30.210 1.00 92.31 187 ARG A C 1
ATOM 1538 O O . ARG A 1 187 ? 29.450 9.067 -29.833 1.00 92.31 187 ARG A O 1
ATOM 1545 N N . SER A 1 188 ? 27.734 7.718 -30.378 1.00 91.94 188 SER A N 1
ATOM 1546 C CA . SER A 1 188 ? 26.706 8.677 -29.970 1.00 91.94 188 SER A CA 1
ATOM 1547 C C . SER A 1 188 ? 26.532 8.673 -28.450 1.00 91.94 188 SER A C 1
ATOM 1549 O O . SER A 1 188 ? 26.746 7.648 -27.794 1.00 91.94 188 SER A O 1
ATOM 1551 N N . SER A 1 189 ? 26.068 9.785 -27.886 1.00 89.81 189 SER A N 1
ATOM 1552 C CA . SER A 1 189 ? 25.453 9.735 -26.553 1.00 89.81 189 SER A CA 1
ATOM 1553 C C . SER A 1 189 ? 24.211 8.829 -26.585 1.00 89.81 189 SER A C 1
ATOM 1555 O O . SER A 1 189 ? 23.599 8.704 -27.659 1.00 89.81 189 SER A O 1
ATOM 1557 N N . PRO A 1 190 ? 23.830 8.193 -25.458 1.00 91.31 190 PRO A N 1
ATOM 1558 C CA . PRO A 1 190 ? 22.583 7.442 -25.373 1.00 91.31 190 PRO A CA 1
ATOM 1559 C C . PRO A 1 190 ? 21.386 8.292 -25.813 1.00 91.31 190 PRO A C 1
ATOM 1561 O O . PRO A 1 190 ? 21.313 9.482 -25.510 1.00 91.31 190 PRO A O 1
ATOM 1564 N N . MET A 1 191 ? 20.480 7.676 -26.561 1.00 93.69 191 MET A N 1
ATOM 1565 C CA . MET A 1 191 ? 19.251 8.266 -27.079 1.00 93.69 191 MET A CA 1
ATOM 1566 C C . MET A 1 191 ? 18.072 7.413 -26.622 1.00 93.69 191 MET A C 1
ATOM 1568 O O . MET A 1 191 ? 18.157 6.185 -26.651 1.00 93.69 191 MET A O 1
ATOM 1572 N N . THR A 1 192 ? 16.977 8.060 -26.232 1.00 94.25 192 THR A N 1
ATOM 1573 C CA . THR A 1 192 ? 15.746 7.384 -25.810 1.00 94.25 192 THR A CA 1
ATOM 1574 C C . THR A 1 192 ? 14.799 7.219 -26.991 1.00 94.25 192 THR A C 1
ATOM 1576 O O . THR A 1 192 ? 14.534 8.180 -27.720 1.00 94.25 192 THR A O 1
ATOM 1579 N N . VAL A 1 193 ? 14.260 6.016 -27.172 1.00 94.44 193 VAL A N 1
ATOM 1580 C CA . VAL A 1 193 ? 13.227 5.739 -28.173 1.00 94.44 193 VAL A CA 1
ATOM 1581 C C . VAL A 1 193 ? 11.934 6.443 -27.766 1.00 94.44 193 VAL A C 1
ATOM 1583 O O . VAL A 1 193 ? 11.337 6.129 -26.739 1.00 94.44 193 VAL A O 1
ATOM 1586 N N . VAL A 1 194 ? 11.477 7.384 -28.587 1.00 93.88 194 VAL A N 1
ATOM 1587 C CA . VAL A 1 194 ? 10.241 8.151 -28.360 1.00 93.88 194 VAL A CA 1
ATOM 1588 C C . VAL A 1 194 ? 9.030 7.531 -29.052 1.00 93.88 194 VAL A C 1
ATOM 1590 O O . VAL A 1 194 ? 7.898 7.758 -28.637 1.00 93.88 194 VAL A O 1
ATOM 1593 N N . SER A 1 195 ? 9.241 6.750 -30.114 1.00 93.69 195 SER A N 1
ATOM 1594 C CA . SER A 1 195 ? 8.169 6.017 -30.794 1.00 93.69 195 SER A CA 1
ATOM 1595 C C . SER A 1 195 ? 8.713 4.852 -31.618 1.00 93.69 195 SER A C 1
ATOM 1597 O O . SER A 1 195 ? 9.866 4.872 -32.048 1.00 93.69 195 SER A O 1
ATOM 1599 N N . VAL A 1 196 ? 7.859 3.861 -31.869 1.00 93.31 196 VAL A N 1
ATOM 1600 C CA . VAL A 1 196 ? 8.116 2.761 -32.804 1.00 93.31 196 VAL A CA 1
ATOM 1601 C C . VAL A 1 196 ? 6.975 2.733 -33.815 1.00 93.31 196 VAL A C 1
ATOM 1603 O O . VAL A 1 196 ? 5.809 2.652 -33.432 1.00 93.31 196 VAL A O 1
ATOM 1606 N N . ARG A 1 197 ? 7.298 2.854 -35.103 1.00 93.62 197 ARG A N 1
ATOM 1607 C CA . ARG A 1 197 ? 6.330 2.849 -36.214 1.00 93.62 197 ARG A CA 1
ATOM 1608 C C . ARG A 1 197 ? 6.993 2.274 -37.462 1.00 93.62 197 ARG A C 1
ATOM 1610 O O . ARG A 1 197 ? 8.195 2.437 -37.644 1.00 93.62 197 ARG A O 1
ATOM 1617 N N . ASP A 1 198 ? 6.231 1.557 -38.282 1.00 89.88 198 ASP A N 1
ATOM 1618 C CA . ASP A 1 198 ? 6.701 0.980 -39.553 1.00 89.88 198 ASP A CA 1
ATOM 1619 C C . ASP A 1 198 ? 7.997 0.144 -39.437 1.00 89.88 198 ASP A C 1
ATOM 1621 O O . ASP A 1 198 ? 8.876 0.202 -40.297 1.00 89.88 198 ASP A O 1
ATOM 1625 N N . GLY A 1 199 ? 8.148 -0.607 -38.337 1.00 88.50 199 GLY A N 1
ATOM 1626 C CA . GLY A 1 199 ? 9.340 -1.427 -38.068 1.00 88.50 199 GLY A CA 1
ATOM 1627 C C . GLY A 1 199 ? 10.607 -0.630 -37.725 1.00 88.50 199 GLY A C 1
ATOM 1628 O O . GLY A 1 199 ? 11.710 -1.172 -37.790 1.00 88.50 199 GLY A O 1
ATOM 1629 N N . LYS A 1 200 ? 10.469 0.658 -37.387 1.00 94.19 200 LYS A N 1
ATOM 1630 C CA . LYS A 1 200 ? 11.575 1.549 -37.021 1.00 94.19 200 LYS A CA 1
ATOM 1631 C C . LYS A 1 200 ? 11.357 2.156 -35.645 1.00 94.19 200 LYS A C 1
ATOM 1633 O O . LYS A 1 200 ? 10.264 2.622 -35.324 1.00 94.19 200 LYS A O 1
ATOM 1638 N N . ALA A 1 201 ? 12.428 2.199 -34.864 1.00 95.12 201 ALA A N 1
ATOM 1639 C CA . ALA A 1 201 ? 12.504 2.958 -33.628 1.00 95.12 201 ALA A CA 1
ATOM 1640 C C . ALA A 1 201 ? 12.982 4.378 -33.934 1.00 95.12 201 ALA A C 1
ATOM 1642 O O . ALA A 1 201 ? 13.920 4.573 -34.711 1.00 95.12 201 ALA A O 1
ATOM 1643 N N . TYR A 1 202 ? 12.342 5.365 -33.321 1.00 95.75 202 TYR A N 1
ATOM 1644 C CA . TYR A 1 202 ? 12.640 6.778 -33.511 1.00 95.75 202 TYR A CA 1
ATOM 1645 C C . TYR A 1 202 ? 13.113 7.391 -32.204 1.00 95.75 202 TYR A C 1
ATOM 1647 O O . TYR A 1 202 ? 12.514 7.147 -31.158 1.00 95.75 202 TYR A O 1
ATOM 1655 N N . ALA A 1 203 ? 14.163 8.201 -32.268 1.00 95.50 203 ALA A N 1
ATOM 1656 C CA . ALA A 1 203 ? 14.744 8.878 -31.119 1.00 95.50 203 ALA A CA 1
ATOM 1657 C C . ALA A 1 203 ? 15.249 10.269 -31.503 1.00 95.50 203 ALA A C 1
ATOM 1659 O O . ALA A 1 203 ? 15.671 10.497 -32.638 1.00 95.50 203 ALA A O 1
ATOM 1660 N N . GLN A 1 204 ? 15.246 11.195 -30.548 1.00 93.62 204 GLN A N 1
ATOM 1661 C CA . GLN A 1 204 ? 15.874 12.499 -30.748 1.00 93.62 204 GLN A CA 1
ATOM 1662 C C . GLN A 1 204 ? 17.383 12.317 -30.923 1.00 93.62 204 GLN A C 1
ATOM 1664 O O . GLN A 1 204 ? 18.040 11.654 -30.118 1.00 93.62 204 GLN A O 1
ATOM 1669 N N . ALA A 1 205 ? 17.919 12.874 -32.006 1.00 86.62 205 ALA A N 1
ATOM 1670 C CA . ALA A 1 205 ? 19.323 12.733 -32.343 1.00 86.62 205 ALA A CA 1
ATOM 1671 C C . ALA A 1 205 ? 20.202 13.458 -31.316 1.00 86.62 205 ALA A C 1
ATOM 1673 O O . ALA A 1 205 ? 19.963 14.620 -30.981 1.00 86.62 205 ALA A O 1
ATOM 1674 N N . SER A 1 206 ? 21.235 12.766 -30.841 1.00 84.62 206 SER A N 1
ATOM 1675 C CA . SER A 1 206 ? 22.236 13.307 -29.919 1.00 84.62 206 SER A CA 1
ATOM 1676 C C . SER A 1 206 ? 23.487 13.787 -30.670 1.00 84.62 206 SER A C 1
ATOM 1678 O O . SER A 1 206 ? 23.454 13.972 -31.881 1.00 84.62 206 SER A O 1
ATOM 1680 N N . SER A 1 207 ? 24.605 14.034 -29.988 1.00 84.75 207 SER A N 1
ATOM 1681 C CA . SER A 1 207 ? 25.899 14.284 -30.637 1.00 84.75 207 SER A CA 1
ATOM 1682 C C . SER A 1 207 ? 26.710 12.995 -30.789 1.00 84.75 207 SER A C 1
ATOM 1684 O O . SER A 1 207 ? 26.503 12.015 -30.066 1.00 84.75 207 SER A O 1
ATOM 1686 N N . TRP A 1 208 ? 27.676 13.003 -31.710 1.00 86.00 208 TRP A N 1
ATOM 1687 C CA . TRP A 1 208 ? 28.734 11.997 -31.742 1.00 86.00 208 TRP A CA 1
ATOM 1688 C C . TRP A 1 208 ? 29.942 12.469 -30.947 1.00 86.00 208 TRP A C 1
ATOM 1690 O O . TRP A 1 208 ? 30.270 13.651 -30.933 1.00 86.00 208 TRP A O 1
ATOM 1700 N N . SER A 1 209 ? 30.666 11.516 -30.381 1.00 89.38 209 SER A N 1
ATOM 1701 C CA . SER A 1 209 ? 32.009 11.697 -29.848 1.00 89.38 209 SER A CA 1
ATOM 1702 C C . SER A 1 209 ? 32.990 10.863 -30.667 1.00 89.38 209 SER A C 1
ATOM 1704 O O . SER A 1 209 ? 32.756 9.678 -30.925 1.00 89.38 209 SER A O 1
ATOM 1706 N N . ASN A 1 210 ? 34.087 11.479 -31.103 1.00 85.00 210 ASN A N 1
ATOM 1707 C CA . ASN A 1 210 ? 35.224 10.746 -31.640 1.00 85.00 210 ASN A CA 1
ATOM 1708 C C . ASN A 1 210 ? 35.858 9.945 -30.506 1.00 85.00 210 ASN A C 1
ATOM 1710 O O . ASN A 1 210 ? 36.295 10.508 -29.507 1.00 85.00 210 ASN A O 1
ATOM 1714 N N . THR A 1 211 ? 35.924 8.628 -30.660 1.00 82.50 211 THR A N 1
ATOM 1715 C CA . THR A 1 211 ? 36.356 7.740 -29.573 1.00 82.50 211 THR A CA 1
ATOM 1716 C C . THR A 1 211 ? 37.851 7.840 -29.282 1.00 82.50 211 THR A C 1
ATOM 1718 O O . THR A 1 211 ? 38.290 7.406 -28.224 1.00 82.50 211 THR A O 1
ATOM 1721 N N . SER A 1 212 ? 38.638 8.390 -30.211 1.00 80.00 212 SER A N 1
ATOM 1722 C CA . SER A 1 212 ? 40.085 8.567 -30.064 1.00 80.00 212 SER A CA 1
ATOM 1723 C C . SER A 1 212 ? 40.463 9.938 -29.503 1.00 80.00 212 SER A C 1
ATOM 1725 O O . SER A 1 212 ? 41.446 10.036 -28.779 1.00 80.00 212 SER A O 1
ATOM 1727 N N . SER A 1 213 ? 39.712 10.995 -29.831 1.00 84.69 213 SER A N 1
ATOM 1728 C CA . SER A 1 213 ? 40.040 12.372 -29.419 1.00 84.69 213 SER A CA 1
ATOM 1729 C C . SER A 1 213 ? 39.052 13.001 -28.437 1.00 84.69 213 SER A C 1
ATOM 1731 O O . SER A 1 213 ? 39.319 14.082 -27.922 1.00 84.69 213 SER A O 1
ATOM 1733 N N . GLY A 1 214 ? 37.888 12.386 -28.213 1.00 83.50 214 GLY A N 1
ATOM 1734 C CA . GLY A 1 214 ? 36.786 12.961 -27.437 1.00 83.50 214 GLY A CA 1
ATOM 1735 C C . GLY A 1 214 ? 36.066 14.127 -28.127 1.00 83.50 214 GLY A C 1
ATOM 1736 O O . GLY A 1 214 ? 35.101 14.653 -27.580 1.00 83.50 214 GLY A O 1
ATOM 1737 N N . ALA A 1 215 ? 36.502 14.536 -29.325 1.00 86.00 215 ALA A N 1
ATOM 1738 C CA . ALA A 1 215 ? 35.918 15.667 -30.035 1.00 86.00 215 ALA A CA 1
ATOM 1739 C C . ALA A 1 215 ? 34.455 15.394 -30.418 1.00 86.00 215 ALA A C 1
ATOM 1741 O O . ALA A 1 215 ? 34.134 14.326 -30.947 1.00 86.00 215 ALA A O 1
ATOM 1742 N N . SER A 1 216 ? 33.585 16.377 -30.175 1.00 86.44 216 SER A N 1
ATOM 1743 C CA . SER A 1 216 ? 32.176 16.319 -30.565 1.00 86.44 216 SER A CA 1
ATOM 1744 C C . SER A 1 216 ? 32.023 16.535 -32.072 1.00 86.44 216 SER A C 1
ATOM 1746 O O . SER A 1 216 ? 32.666 17.418 -32.643 1.00 86.44 216 SER A O 1
ATOM 1748 N N . VAL A 1 217 ? 31.171 15.740 -32.714 1.00 85.12 217 VAL A N 1
ATOM 1749 C CA . VAL A 1 217 ? 30.807 15.867 -34.132 1.00 85.12 217 VAL A CA 1
ATOM 1750 C C . VAL A 1 217 ? 29.287 15.948 -34.223 1.00 85.12 217 VAL A C 1
ATOM 1752 O O . VAL A 1 217 ? 28.575 15.222 -33.521 1.00 85.12 217 VAL A O 1
ATOM 1755 N N . ASP A 1 218 ? 28.778 16.837 -35.077 1.00 83.19 218 ASP A N 1
ATOM 1756 C CA . ASP A 1 218 ? 27.339 16.964 -35.289 1.00 83.19 218 ASP A CA 1
ATOM 1757 C C . ASP A 1 218 ? 26.740 15.653 -35.818 1.00 83.19 218 ASP A C 1
ATOM 1759 O O . ASP A 1 218 ? 27.394 14.871 -36.521 1.00 83.19 218 ASP A O 1
ATOM 1763 N N . PHE A 1 219 ? 25.481 15.394 -35.457 1.00 82.50 219 PHE A N 1
ATOM 1764 C CA . PHE A 1 219 ? 24.871 14.093 -35.707 1.00 82.50 219 PHE A CA 1
ATOM 1765 C C . PHE A 1 219 ? 24.832 13.724 -37.191 1.00 82.50 219 PHE A C 1
ATOM 1767 O O . PHE A 1 219 ? 25.120 12.587 -37.573 1.00 82.50 219 PHE A O 1
ATOM 1774 N N . LYS A 1 220 ? 24.515 14.715 -38.029 1.00 83.12 220 LYS A N 1
ATOM 1775 C CA . LYS A 1 220 ? 24.375 14.564 -39.474 1.00 83.12 220 LYS A CA 1
ATOM 1776 C C . LYS A 1 220 ? 25.707 14.210 -40.131 1.00 83.12 220 LYS A C 1
ATOM 1778 O O . LYS A 1 220 ? 25.741 13.280 -40.928 1.00 83.12 220 LYS A O 1
ATOM 1783 N N . SER A 1 221 ? 26.796 14.890 -39.779 1.00 81.38 221 SER A N 1
ATOM 1784 C CA . SER A 1 221 ? 28.131 14.623 -40.334 1.00 81.38 221 SER A CA 1
ATOM 1785 C C . SER A 1 221 ? 28.705 13.275 -39.898 1.00 81.38 221 SER A C 1
ATOM 1787 O O . SER A 1 221 ? 29.539 12.695 -40.595 1.00 81.38 221 SER A O 1
ATOM 1789 N N . GLY A 1 222 ? 28.273 12.753 -38.746 1.00 80.56 222 GLY A N 1
ATOM 1790 C CA . GLY A 1 222 ? 28.657 11.413 -38.297 1.00 80.56 222 GLY A CA 1
ATOM 1791 C C . GLY A 1 222 ? 27.970 10.283 -39.073 1.00 80.56 222 GLY A C 1
ATOM 1792 O O . GLY A 1 222 ? 28.539 9.188 -39.194 1.00 80.56 222 GLY A O 1
ATOM 1793 N N . LEU A 1 223 ? 26.794 10.546 -39.649 1.00 83.69 223 LEU A N 1
ATOM 1794 C CA . LEU A 1 223 ? 26.072 9.598 -40.492 1.00 83.69 223 LEU A CA 1
ATOM 1795 C C . LEU A 1 223 ? 26.677 9.561 -41.898 1.00 83.69 223 LEU A C 1
ATOM 1797 O O . LEU A 1 223 ? 26.709 10.550 -42.623 1.00 83.69 223 LEU A O 1
ATOM 1801 N N . ASN A 1 224 ? 27.149 8.385 -42.300 1.00 77.44 224 ASN A N 1
ATOM 1802 C CA . ASN A 1 224 ? 27.681 8.132 -43.631 1.00 77.44 224 ASN A CA 1
ATOM 1803 C C . ASN A 1 224 ? 26.883 6.979 -44.246 1.00 77.44 224 ASN A C 1
ATOM 1805 O O . ASN A 1 224 ? 26.821 5.899 -43.658 1.00 77.44 224 ASN A O 1
ATOM 1809 N N . ALA A 1 225 ? 26.280 7.208 -45.415 1.00 71.62 225 ALA A N 1
ATOM 1810 C CA . ALA A 1 225 ? 25.397 6.249 -46.085 1.00 71.62 225 ALA A CA 1
ATOM 1811 C C . ALA A 1 225 ? 26.066 4.890 -46.368 1.00 71.62 225 ALA A C 1
ATOM 1813 O O . ALA A 1 225 ? 25.380 3.874 -46.461 1.00 71.62 225 ALA A O 1
ATOM 1814 N N . PHE A 1 226 ? 27.398 4.865 -46.464 1.00 77.00 226 PHE A N 1
ATOM 1815 C CA . PHE A 1 226 ? 28.186 3.664 -46.746 1.00 77.00 226 PHE A CA 1
ATOM 1816 C C . PHE A 1 226 ? 28.776 3.005 -45.495 1.00 77.00 226 PHE A C 1
ATOM 1818 O O . PHE A 1 226 ? 29.400 1.952 -45.596 1.00 77.00 226 PHE A O 1
ATOM 1825 N N . ALA A 1 227 ? 28.612 3.616 -44.320 1.00 84.56 227 ALA A N 1
ATOM 1826 C CA . ALA A 1 227 ? 29.117 3.061 -43.075 1.00 84.56 227 ALA A CA 1
ATOM 1827 C C . ALA A 1 227 ? 28.147 2.031 -42.481 1.00 84.56 227 ALA A C 1
ATOM 1829 O O . ALA A 1 227 ? 26.929 2.098 -42.662 1.00 84.56 227 ALA A O 1
ATOM 1830 N N . THR A 1 228 ? 28.708 1.097 -41.720 1.00 89.75 228 THR A N 1
ATOM 1831 C CA . THR A 1 228 ? 27.961 0.219 -40.820 1.00 89.75 228 THR A CA 1
ATOM 1832 C C . THR A 1 228 ? 28.016 0.763 -39.402 1.00 89.75 228 THR A C 1
ATOM 1834 O O . THR A 1 228 ? 29.058 1.250 -38.953 1.00 89.75 228 THR A O 1
ATOM 1837 N N . PHE A 1 229 ? 26.915 0.620 -38.680 1.00 92.00 229 PHE A N 1
ATOM 1838 C CA . PHE A 1 229 ? 26.760 1.088 -37.313 1.00 92.00 229 PHE A CA 1
ATOM 1839 C C . PHE A 1 229 ? 26.288 -0.063 -36.437 1.00 92.00 229 PHE A C 1
ATOM 1841 O O . PHE A 1 229 ? 25.398 -0.811 -36.825 1.00 92.00 229 PHE A O 1
ATOM 1848 N N . ASN A 1 230 ? 26.853 -0.189 -35.247 1.00 93.31 230 ASN A N 1
ATOM 1849 C CA . ASN A 1 230 ? 26.307 -1.036 -34.202 1.00 93.31 230 ASN A CA 1
ATOM 1850 C C . ASN A 1 230 ? 25.276 -0.224 -33.428 1.00 93.31 230 ASN A C 1
ATOM 1852 O O . ASN A 1 230 ? 25.611 0.802 -32.834 1.00 93.31 230 ASN A O 1
ATOM 1856 N N . VAL A 1 231 ? 24.029 -0.675 -33.472 1.00 93.81 231 VAL A N 1
ATOM 1857 C CA . VAL A 1 231 ? 22.952 -0.188 -32.615 1.00 93.81 231 VAL A CA 1
ATOM 1858 C C . VAL A 1 231 ? 23.011 -1.033 -31.358 1.00 93.81 231 VAL A C 1
ATOM 1860 O O . VAL A 1 231 ? 22.729 -2.229 -31.421 1.00 93.81 231 VAL A O 1
ATOM 1863 N N . THR A 1 232 ? 23.407 -0.439 -30.239 1.00 93.31 232 THR A N 1
ATOM 1864 C CA . THR A 1 232 ? 23.543 -1.160 -28.973 1.00 93.31 232 THR A CA 1
ATOM 1865 C C . THR A 1 232 ? 22.509 -0.662 -27.983 1.00 93.31 232 THR A C 1
ATOM 1867 O O . THR A 1 232 ? 22.497 0.524 -27.648 1.00 93.31 232 THR A O 1
ATOM 1870 N N . LEU A 1 233 ? 21.672 -1.581 -27.502 1.00 92.94 233 LEU A N 1
ATOM 1871 C CA . LEU A 1 233 ? 20.767 -1.348 -26.387 1.00 92.94 233 LEU A CA 1
ATOM 1872 C C . LEU A 1 233 ? 21.605 -1.050 -25.143 1.00 92.94 233 LEU A C 1
ATOM 1874 O O . LEU A 1 233 ? 22.434 -1.853 -24.718 1.00 92.94 233 LEU A O 1
ATOM 1878 N N . TYR A 1 234 ? 21.427 0.147 -24.604 1.00 90.94 234 TYR A N 1
ATOM 1879 C CA . TYR A 1 234 ? 22.094 0.608 -23.397 1.00 90.94 234 TYR A CA 1
ATOM 1880 C C . TYR A 1 234 ? 21.269 0.269 -22.158 1.00 90.94 234 TYR A C 1
ATOM 1882 O O . TYR A 1 234 ? 21.817 -0.229 -21.178 1.00 90.94 234 TYR A O 1
ATOM 1890 N N . ALA A 1 235 ? 19.956 0.495 -22.230 1.00 90.94 235 ALA A N 1
ATOM 1891 C CA . ALA A 1 235 ? 19.021 0.130 -21.181 1.00 90.94 235 ALA A CA 1
ATOM 1892 C C . ALA A 1 235 ? 17.675 -0.286 -21.782 1.00 90.94 235 ALA A C 1
ATOM 1894 O O . ALA A 1 235 ? 17.108 0.459 -22.584 1.00 90.94 235 ALA A O 1
ATOM 1895 N N . LYS A 1 236 ? 17.165 -1.456 -21.378 1.00 91.31 236 LYS A N 1
ATOM 1896 C CA . LYS A 1 236 ? 15.785 -1.867 -21.660 1.00 91.31 236 LYS A CA 1
ATOM 1897 C C . LYS A 1 236 ? 14.878 -1.274 -20.596 1.00 91.31 236 LYS A C 1
ATOM 1899 O O . LYS A 1 236 ? 15.092 -1.511 -19.405 1.00 91.31 236 LYS A O 1
ATOM 1904 N N . THR A 1 237 ? 13.863 -0.545 -21.025 1.00 89.69 237 THR A N 1
ATOM 1905 C CA . THR A 1 237 ? 12.850 0.018 -20.141 1.00 89.69 237 THR A CA 1
ATOM 1906 C C . THR A 1 237 ? 11.591 -0.821 -20.253 1.00 89.69 237 THR A C 1
ATOM 1908 O O . THR A 1 237 ? 10.965 -0.902 -21.308 1.00 89.69 237 THR A O 1
ATOM 1911 N N . TYR A 1 238 ? 11.175 -1.422 -19.146 1.00 85.12 238 TYR A N 1
ATOM 1912 C CA . TYR A 1 238 ? 9.878 -2.077 -19.067 1.00 85.12 238 TYR A CA 1
ATOM 1913 C C . TYR A 1 238 ? 8.893 -1.023 -18.576 1.00 85.12 238 TYR A C 1
ATOM 1915 O O . TYR A 1 238 ? 8.840 -0.682 -17.392 1.00 85.12 238 TYR A O 1
ATOM 1923 N N . ALA A 1 239 ? 8.196 -0.421 -19.541 1.00 64.81 239 ALA A N 1
ATOM 1924 C CA . ALA A 1 239 ? 7.314 0.707 -19.301 1.00 64.81 239 ALA A CA 1
ATOM 1925 C C . ALA A 1 239 ? 6.286 0.375 -18.219 1.00 64.81 239 ALA A C 1
ATOM 1927 O O . ALA A 1 239 ? 5.567 -0.622 -18.311 1.00 64.81 239 ALA A O 1
ATOM 1928 N N . GLN A 1 240 ? 6.164 1.259 -17.235 1.00 64.56 240 GLN A N 1
ATOM 1929 C CA . GLN A 1 240 ? 5.081 1.162 -16.278 1.00 64.56 240 GLN A CA 1
ATOM 1930 C C . GLN A 1 240 ? 3.869 1.950 -16.690 1.00 64.56 240 GLN A C 1
ATOM 1932 O O . GLN A 1 240 ? 3.933 3.070 -17.193 1.00 64.56 240 GLN A O 1
ATOM 1937 N N . ARG A 1 241 ? 2.739 1.319 -16.413 1.00 66.12 241 ARG A N 1
ATOM 1938 C CA . ARG A 1 241 ? 1.419 1.907 -16.498 1.00 66.12 241 ARG A CA 1
ATOM 1939 C C . ARG A 1 241 ? 0.870 1.982 -15.085 1.00 66.12 241 ARG A C 1
ATOM 1941 O O . ARG A 1 241 ? 1.180 1.142 -14.243 1.00 66.12 241 ARG A O 1
ATOM 1948 N N . SER A 1 242 ? 0.016 2.963 -14.846 1.00 82.19 242 SER A N 1
ATOM 1949 C CA . SER A 1 242 ? -0.948 2.871 -13.761 1.00 82.19 242 SER A CA 1
ATOM 1950 C C . SER A 1 242 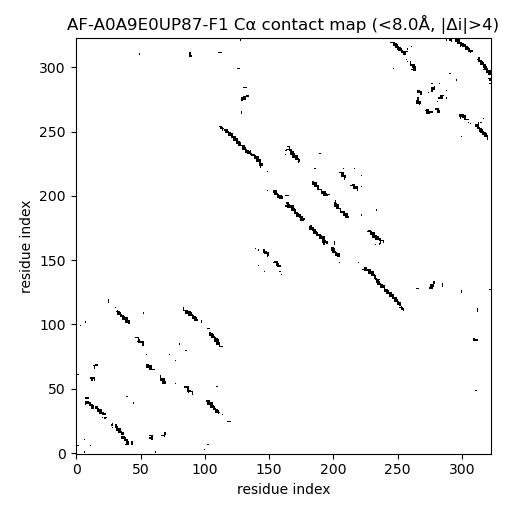? -1.840 1.663 -14.063 1.00 82.19 242 SER A C 1
ATOM 1952 O O . SER A 1 242 ? -2.563 1.668 -15.062 1.00 82.19 242 SER A O 1
ATOM 1954 N N . LEU A 1 243 ? -1.718 0.599 -13.271 1.00 86.19 243 LEU A N 1
ATOM 1955 C CA . LEU A 1 243 ? -2.450 -0.647 -13.487 1.00 86.19 243 LEU A CA 1
ATOM 1956 C C . LEU A 1 243 ? -3.614 -0.725 -12.511 1.00 86.19 243 LEU A C 1
ATOM 1958 O O . LEU A 1 243 ? -3.456 -0.460 -11.319 1.00 86.19 243 LEU A O 1
ATOM 1962 N N . GLN A 1 244 ? -4.774 -1.132 -13.015 1.00 90.81 244 GLN A N 1
ATOM 1963 C CA . GLN A 1 244 ? -5.874 -1.541 -12.157 1.00 90.81 244 GLN A CA 1
ATOM 1964 C C . GLN A 1 244 ? -5.526 -2.900 -11.542 1.00 90.81 244 GLN A C 1
ATOM 1966 O O . GLN A 1 244 ? -5.338 -3.886 -12.256 1.00 90.81 244 GLN A O 1
ATOM 1971 N N . VAL A 1 245 ? -5.410 -2.941 -10.218 1.00 91.50 245 VAL A N 1
ATOM 1972 C CA . VAL A 1 245 ? -5.026 -4.127 -9.447 1.00 91.50 245 VAL A CA 1
ATOM 1973 C C . VAL A 1 245 ? -6.028 -4.388 -8.328 1.00 91.50 245 VAL A C 1
ATOM 1975 O O . VAL A 1 245 ? -6.814 -3.516 -7.953 1.00 91.50 245 VAL A O 1
ATOM 1978 N N . CYS A 1 246 ? -6.021 -5.613 -7.808 1.00 93.56 246 CYS A N 1
ATOM 1979 C CA . CYS A 1 246 ? -6.732 -5.949 -6.582 1.00 93.56 246 CYS A CA 1
ATOM 1980 C C . CYS A 1 246 ? -5.829 -5.612 -5.392 1.00 93.56 246 CYS A C 1
ATOM 1982 O O . CYS A 1 246 ? -4.768 -6.212 -5.237 1.00 93.56 246 CYS A O 1
ATOM 1984 N N . VAL A 1 247 ? -6.254 -4.658 -4.569 1.00 96.06 247 VAL A N 1
ATOM 1985 C CA . VAL A 1 247 ? -5.567 -4.251 -3.344 1.00 96.06 247 VAL A CA 1
ATOM 1986 C C . VAL A 1 247 ? -6.218 -4.952 -2.162 1.00 96.06 247 VAL A C 1
ATOM 1988 O O . VAL A 1 247 ? -7.431 -4.855 -1.956 1.00 96.06 247 VAL A O 1
ATOM 1991 N N . ARG A 1 248 ? -5.399 -5.645 -1.375 1.00 96.38 248 ARG A N 1
ATOM 1992 C CA . ARG A 1 248 ? -5.777 -6.231 -0.093 1.00 96.38 248 ARG A CA 1
ATOM 1993 C C . ARG A 1 248 ? -5.583 -5.186 0.999 1.00 96.38 248 ARG A C 1
ATOM 1995 O O . ARG A 1 248 ? -4.494 -4.640 1.151 1.00 96.38 248 ARG A O 1
ATOM 2002 N N . LYS A 1 249 ? -6.642 -4.902 1.746 1.00 96.19 249 LYS A N 1
ATOM 2003 C CA . LYS A 1 249 ? -6.654 -3.957 2.860 1.00 96.19 249 LYS A CA 1
ATOM 2004 C C . LYS A 1 249 ? -6.688 -4.728 4.174 1.00 96.19 249 LYS A C 1
ATOM 2006 O O . LYS A 1 249 ? -7.583 -5.548 4.369 1.00 96.19 249 LYS A O 1
ATOM 2011 N N . GLU A 1 250 ? -5.747 -4.447 5.067 1.00 97.00 250 GLU A N 1
ATOM 2012 C CA . GLU A 1 250 ? -5.721 -4.981 6.432 1.00 97.00 250 GLU A CA 1
ATOM 2013 C C . GLU A 1 250 ? -6.040 -3.887 7.444 1.00 97.00 250 GLU A C 1
ATOM 2015 O O . GLU A 1 250 ? -5.299 -2.915 7.514 1.00 97.00 250 GLU A O 1
ATOM 2020 N N . ALA A 1 251 ? -7.080 -4.052 8.261 1.00 97.12 251 ALA A N 1
ATOM 2021 C CA . ALA A 1 251 ? -7.359 -3.176 9.397 1.00 97.12 251 ALA A CA 1
ATOM 2022 C C . ALA A 1 251 ? -6.923 -3.837 10.715 1.00 97.12 251 ALA A C 1
ATOM 2024 O O . ALA A 1 251 ? -7.271 -4.989 10.994 1.00 97.12 251 ALA A O 1
ATOM 2025 N N . LYS A 1 252 ? -6.163 -3.099 11.527 1.00 97.50 252 LYS A N 1
ATOM 2026 C CA . LYS A 1 252 ? -5.677 -3.496 12.858 1.00 97.50 252 LYS A CA 1
ATOM 2027 C C . LYS A 1 252 ? -5.986 -2.394 13.860 1.00 97.50 252 LYS A C 1
ATOM 2029 O O . LYS A 1 252 ? -5.915 -1.215 13.520 1.00 97.50 252 LYS A O 1
ATOM 2034 N N . PHE A 1 253 ? -6.289 -2.781 15.093 1.00 97.56 253 PHE A N 1
ATOM 2035 C CA . PHE A 1 253 ? -6.642 -1.850 16.160 1.00 97.56 253 PHE A CA 1
ATOM 2036 C C . PHE A 1 253 ? -5.587 -1.864 17.265 1.00 97.56 253 PHE A C 1
ATOM 2038 O O . PHE A 1 253 ? -5.005 -2.906 17.562 1.00 97.56 253 PHE A O 1
ATOM 2045 N N . SER A 1 254 ? -5.334 -0.706 17.871 1.00 97.44 254 SER A N 1
ATOM 2046 C CA . SER A 1 254 ? -4.343 -0.533 18.934 1.00 97.44 254 SER A CA 1
ATOM 2047 C C . SER A 1 254 ? -4.805 0.511 19.945 1.00 97.44 254 SER A C 1
ATOM 2049 O O . SER A 1 254 ? -5.487 1.469 19.591 1.00 97.44 254 SER A O 1
ATOM 2051 N N . THR A 1 255 ? -4.398 0.350 21.203 1.00 96.38 255 THR A N 1
ATOM 2052 C CA . THR A 1 255 ? -4.606 1.357 22.255 1.00 96.38 255 THR A CA 1
ATOM 2053 C C . THR A 1 255 ? -3.537 2.451 22.259 1.00 96.38 255 THR A C 1
ATOM 2055 O O . THR A 1 255 ? -3.643 3.450 22.966 1.00 96.38 255 THR A O 1
ATOM 2058 N N . THR A 1 256 ? -2.492 2.284 21.450 1.00 95.94 256 THR A N 1
ATOM 2059 C CA . THR A 1 256 ? -1.454 3.286 21.208 1.00 95.94 256 THR A CA 1
ATOM 2060 C C . THR A 1 256 ? -1.433 3.664 19.738 1.00 95.94 256 THR A C 1
ATOM 2062 O O . THR A 1 256 ? -1.720 2.831 18.872 1.00 95.94 256 THR A O 1
ATOM 2065 N N . LYS A 1 257 ? -1.069 4.918 19.451 1.00 97.06 257 LYS A N 1
ATOM 2066 C CA . LYS A 1 257 ? -0.953 5.403 18.077 1.00 97.06 257 LYS A CA 1
ATOM 2067 C C . LYS A 1 257 ? 0.072 4.554 17.309 1.00 97.06 257 LYS A C 1
ATOM 2069 O O . LYS A 1 257 ? 1.243 4.556 17.692 1.00 97.06 257 LYS A O 1
ATOM 2074 N N . PRO A 1 258 ? -0.339 3.843 16.247 1.00 97.00 258 PRO A N 1
ATOM 2075 C CA . PRO A 1 258 ? 0.574 3.020 15.472 1.00 97.00 258 PRO A CA 1
ATOM 2076 C C . PRO A 1 258 ? 1.465 3.878 14.565 1.00 97.00 258 PRO A C 1
ATOM 2078 O O . PRO A 1 258 ? 1.163 5.038 14.276 1.00 97.00 258 PRO A O 1
ATOM 2081 N N . GLU A 1 259 ? 2.566 3.294 14.093 1.00 96.06 259 GLU A N 1
ATOM 2082 C CA . GLU A 1 259 ? 3.454 3.930 13.117 1.00 96.06 259 GLU A CA 1
ATOM 2083 C C . GLU A 1 259 ? 2.903 3.821 11.691 1.00 96.06 259 GLU A C 1
ATOM 2085 O O . GLU A 1 259 ? 2.268 2.823 11.322 1.00 96.06 259 GLU A O 1
ATOM 2090 N N . ILE A 1 260 ? 3.186 4.843 10.876 1.00 94.94 260 ILE A N 1
ATOM 2091 C CA . ILE A 1 260 ? 2.829 4.867 9.456 1.00 94.94 260 ILE A CA 1
ATOM 2092 C C . ILE A 1 260 ? 3.697 3.859 8.705 1.00 94.94 260 ILE A C 1
ATOM 2094 O O . ILE A 1 260 ? 4.921 3.892 8.793 1.00 94.94 260 ILE A O 1
ATOM 2098 N N . SER A 1 261 ? 3.059 2.985 7.931 1.00 94.44 261 SER A N 1
ATOM 2099 C CA . SER A 1 261 ? 3.745 2.204 6.907 1.00 94.44 261 SER A CA 1
ATOM 2100 C C . SER A 1 261 ? 3.808 3.016 5.622 1.00 94.44 261 SER A C 1
ATOM 2102 O O . SER A 1 261 ? 2.792 3.537 5.167 1.00 94.44 261 SER A O 1
ATOM 2104 N N . GLU A 1 262 ? 4.995 3.142 5.038 1.00 92.00 262 GLU A N 1
ATOM 2105 C CA . GLU A 1 262 ? 5.187 3.854 3.775 1.00 92.00 262 GLU A CA 1
ATOM 2106 C C . GLU A 1 262 ? 4.794 2.984 2.574 1.00 92.00 262 GLU A C 1
ATOM 2108 O O . GLU A 1 262 ? 4.799 1.746 2.631 1.00 92.00 262 GLU A O 1
ATOM 2113 N N . ARG A 1 263 ? 4.478 3.649 1.458 1.00 90.94 263 ARG A N 1
ATOM 2114 C CA . ARG A 1 263 ? 4.363 2.989 0.156 1.00 90.94 263 ARG A CA 1
ATOM 2115 C C . ARG A 1 263 ? 5.707 2.372 -0.223 1.00 90.94 263 ARG A C 1
ATOM 2117 O O . ARG A 1 263 ? 6.760 2.909 0.102 1.00 90.94 263 ARG A O 1
ATOM 2124 N N . PHE A 1 264 ? 5.671 1.272 -0.965 1.00 92.00 264 PHE A N 1
ATOM 2125 C CA . PHE A 1 264 ? 6.884 0.701 -1.525 1.00 92.00 264 PHE A CA 1
ATOM 2126 C C . PHE A 1 264 ? 7.533 1.647 -2.550 1.00 92.00 264 PHE A C 1
ATOM 2128 O O . PHE A 1 264 ? 6.927 1.979 -3.572 1.00 92.00 264 PHE A O 1
ATOM 2135 N N . PHE A 1 265 ? 8.792 1.999 -2.294 1.00 90.38 265 PHE A N 1
ATOM 2136 C CA . PHE A 1 265 ? 9.699 2.637 -3.242 1.00 90.38 265 PHE A CA 1
ATOM 2137 C C . PHE A 1 265 ? 11.052 1.921 -3.213 1.00 90.38 265 PHE A C 1
ATOM 2139 O O . PHE A 1 265 ? 11.548 1.604 -2.125 1.00 90.38 265 PHE A O 1
ATOM 2146 N N . PRO A 1 266 ? 11.677 1.665 -4.375 1.00 92.69 266 PRO A N 1
ATOM 2147 C CA . PRO A 1 266 ? 13.031 1.144 -4.395 1.00 92.69 266 PRO A CA 1
ATOM 2148 C C . PRO A 1 266 ? 13.986 2.205 -3.861 1.00 92.69 266 PRO A C 1
ATOM 2150 O O . PRO A 1 266 ? 13.797 3.400 -4.087 1.00 92.69 266 PRO A O 1
ATOM 2153 N N . LYS A 1 267 ? 15.036 1.777 -3.166 1.00 94.81 267 LYS A N 1
ATOM 2154 C CA . LYS A 1 267 ? 16.051 2.686 -2.622 1.00 94.81 267 LYS A CA 1
ATOM 2155 C C . LYS A 1 267 ? 17.372 2.476 -3.338 1.00 94.81 267 LYS A C 1
ATOM 2157 O O . LYS A 1 267 ? 17.725 1.350 -3.664 1.00 94.81 267 LYS A O 1
ATOM 2162 N N . ASN A 1 268 ? 18.109 3.546 -3.600 1.00 93.19 268 ASN A N 1
ATOM 2163 C CA . ASN A 1 268 ? 19.476 3.442 -4.098 1.00 93.19 268 ASN A CA 1
ATOM 2164 C C . ASN A 1 268 ? 20.437 3.007 -2.975 1.00 93.19 268 ASN A C 1
ATOM 2166 O O . ASN A 1 268 ? 20.055 2.886 -1.811 1.00 93.19 268 ASN A O 1
ATOM 2170 N N . ARG A 1 269 ? 21.718 2.825 -3.309 1.00 88.62 269 ARG A N 1
ATOM 2171 C CA . ARG A 1 269 ? 22.766 2.428 -2.346 1.00 88.62 269 ARG A CA 1
ATOM 2172 C C . ARG A 1 269 ? 22.933 3.367 -1.144 1.00 88.62 269 ARG A C 1
ATOM 2174 O O . ARG A 1 269 ? 23.470 2.943 -0.129 1.00 88.62 269 ARG A O 1
ATOM 2181 N N . ASN A 1 270 ? 22.479 4.615 -1.253 1.00 91.75 270 ASN A N 1
ATOM 2182 C CA . ASN A 1 270 ? 22.524 5.600 -0.172 1.00 91.75 270 ASN A CA 1
ATOM 2183 C C . ASN A 1 270 ? 21.234 5.603 0.671 1.00 91.75 270 ASN A C 1
ATOM 2185 O O . ASN A 1 270 ? 21.072 6.465 1.528 1.00 91.75 270 ASN A O 1
ATOM 2189 N N . GLY A 1 271 ? 20.300 4.681 0.413 1.00 90.56 271 GLY A N 1
ATOM 2190 C CA . GLY A 1 271 ? 19.009 4.603 1.098 1.00 90.56 271 GLY A CA 1
ATOM 2191 C C . GLY A 1 271 ? 17.980 5.638 0.632 1.00 90.56 271 GLY A C 1
ATOM 2192 O O . GLY A 1 271 ? 16.928 5.757 1.256 1.00 90.56 271 GLY A O 1
ATOM 2193 N N . ILE A 1 272 ? 18.260 6.375 -0.446 1.00 92.25 272 ILE A N 1
ATOM 2194 C CA . ILE A 1 272 ? 17.365 7.403 -0.993 1.00 92.25 272 ILE A CA 1
ATOM 2195 C C . ILE A 1 272 ? 16.405 6.746 -1.982 1.00 92.25 272 ILE A C 1
ATOM 2197 O O . ILE A 1 272 ? 16.824 5.898 -2.773 1.00 92.25 272 ILE A O 1
ATOM 2201 N N . GLU A 1 273 ? 15.138 7.150 -1.953 1.00 92.12 273 GLU A N 1
ATOM 2202 C CA . GLU A 1 273 ? 14.127 6.692 -2.905 1.00 92.12 273 GLU A CA 1
ATOM 2203 C C . GLU A 1 273 ? 14.577 6.899 -4.356 1.00 92.12 273 GLU A C 1
ATOM 2205 O O . GLU A 1 273 ? 15.150 7.925 -4.731 1.00 92.12 273 GLU A O 1
ATOM 2210 N N . SER A 1 274 ? 14.313 5.891 -5.175 1.00 90.25 274 SER A N 1
ATOM 2211 C CA . SER A 1 274 ? 14.583 5.870 -6.602 1.00 90.25 274 SER A CA 1
ATOM 2212 C C . SER A 1 274 ? 13.264 5.802 -7.360 1.00 90.25 274 SER A C 1
ATOM 2214 O O . SER A 1 274 ? 12.327 5.110 -6.963 1.00 90.25 274 SER A O 1
ATOM 2216 N N . SER A 1 275 ? 13.195 6.508 -8.486 1.00 83.62 275 SER A N 1
ATOM 2217 C CA . SER A 1 275 ? 12.050 6.455 -9.399 1.00 83.62 275 SER A CA 1
ATOM 2218 C C . SER A 1 275 ? 12.000 5.164 -10.221 1.00 83.62 275 SER A C 1
ATOM 2220 O O . SER A 1 275 ? 10.956 4.825 -10.776 1.00 83.62 275 SER A O 1
ATOM 2222 N N . GLU A 1 276 ? 13.128 4.459 -10.316 1.00 90.12 276 GLU A N 1
ATOM 2223 C CA . GLU A 1 276 ? 13.289 3.225 -11.086 1.00 90.12 276 GLU A CA 1
ATOM 2224 C C . GLU A 1 276 ? 13.950 2.122 -10.254 1.00 90.12 276 GLU A C 1
ATOM 2226 O O . GLU A 1 276 ? 14.742 2.397 -9.350 1.00 90.12 276 GLU A O 1
ATOM 2231 N N . ILE A 1 277 ? 13.635 0.876 -10.593 1.00 92.94 277 ILE A N 1
ATOM 2232 C CA . ILE A 1 277 ? 14.289 -0.344 -10.131 1.00 92.94 277 ILE A CA 1
ATOM 2233 C C . ILE A 1 277 ? 15.334 -0.730 -11.170 1.00 92.94 277 ILE A C 1
ATOM 2235 O O . ILE A 1 277 ? 15.007 -0.988 -12.330 1.00 92.94 277 ILE A O 1
ATOM 2239 N N . ASN A 1 278 ? 16.593 -0.799 -10.751 1.00 92.38 278 ASN A N 1
ATOM 2240 C CA . ASN A 1 278 ? 17.712 -1.155 -11.615 1.00 92.38 278 ASN A CA 1
ATOM 2241 C C . ASN A 1 278 ? 18.751 -1.999 -10.857 1.00 92.38 278 ASN A C 1
ATOM 2243 O O . ASN A 1 278 ? 18.527 -2.439 -9.733 1.00 92.38 278 ASN A O 1
ATOM 2247 N N . ALA A 1 279 ? 19.908 -2.268 -11.460 1.00 91.19 279 ALA A N 1
ATOM 2248 C CA . ALA A 1 279 ? 20.969 -3.057 -10.820 1.00 91.19 279 ALA A CA 1
ATOM 2249 C C . ALA A 1 279 ? 21.626 -2.370 -9.594 1.00 91.19 279 ALA A C 1
ATOM 2251 O O . ALA A 1 279 ? 22.428 -2.983 -8.891 1.00 91.19 279 ALA A O 1
ATOM 2252 N N . GLY A 1 280 ? 21.342 -1.087 -9.358 1.00 91.56 280 GLY A N 1
ATOM 2253 C CA . GLY A 1 280 ? 21.872 -0.277 -8.261 1.00 91.56 280 GLY A CA 1
ATOM 2254 C C . GLY A 1 280 ? 20.869 0.029 -7.146 1.00 91.56 280 GLY A C 1
ATOM 2255 O O . GLY A 1 280 ? 21.234 0.766 -6.225 1.00 91.56 280 GLY A O 1
ATOM 2256 N N . THR A 1 281 ? 19.644 -0.497 -7.217 1.00 94.75 281 THR A N 1
ATOM 2257 C CA . THR A 1 281 ? 18.610 -0.316 -6.189 1.00 94.75 281 THR A CA 1
ATOM 2258 C C . THR A 1 281 ? 18.433 -1.544 -5.301 1.00 94.75 281 THR A C 1
ATOM 2260 O O . THR A 1 281 ? 18.898 -2.630 -5.629 1.00 94.75 281 THR A O 1
ATOM 2263 N N . THR A 1 282 ? 17.736 -1.368 -4.180 1.00 94.19 282 THR A N 1
ATOM 2264 C CA . THR A 1 282 ? 17.187 -2.436 -3.344 1.00 94.19 282 THR A CA 1
ATOM 2265 C C . THR A 1 282 ? 15.655 -2.332 -3.366 1.00 94.19 282 THR A C 1
ATOM 2267 O O . THR A 1 282 ? 15.123 -1.311 -2.913 1.00 94.19 282 THR A O 1
ATOM 2270 N N . PRO A 1 283 ? 14.940 -3.346 -3.887 1.00 94.25 283 PRO A N 1
ATOM 2271 C CA . PRO A 1 283 ? 15.479 -4.518 -4.588 1.00 94.25 283 PRO A CA 1
ATOM 2272 C C . PRO A 1 283 ? 16.166 -4.136 -5.911 1.00 94.25 283 PRO A C 1
ATOM 2274 O O . PRO A 1 283 ? 15.912 -3.069 -6.480 1.00 94.25 283 PRO A O 1
ATOM 2277 N N . THR A 1 284 ? 17.054 -5.004 -6.389 1.00 94.12 284 THR A N 1
ATOM 2278 C CA . THR A 1 284 ? 17.653 -4.907 -7.725 1.00 94.12 284 THR A CA 1
ATOM 2279 C C . THR A 1 284 ? 16.644 -5.316 -8.798 1.00 94.12 284 THR A C 1
ATOM 2281 O O . THR A 1 284 ? 15.636 -5.959 -8.506 1.00 94.12 284 THR A O 1
ATOM 2284 N N . PHE A 1 285 ? 16.925 -5.002 -10.067 1.00 92.56 285 PHE A N 1
ATOM 2285 C CA . PHE A 1 285 ? 16.099 -5.445 -11.201 1.00 92.56 285 PHE A CA 1
ATOM 2286 C C . PHE A 1 285 ? 15.819 -6.959 -11.187 1.00 92.56 285 PHE A C 1
ATOM 2288 O O . PHE A 1 285 ? 14.669 -7.369 -11.329 1.00 92.56 285 PHE A O 1
ATOM 2295 N N . MET A 1 286 ? 16.848 -7.790 -10.979 1.00 92.00 286 MET A N 1
ATOM 2296 C CA . MET A 1 286 ? 16.691 -9.250 -10.972 1.00 92.00 286 MET A CA 1
ATOM 2297 C C . MET A 1 286 ? 15.865 -9.739 -9.780 1.00 92.00 286 MET A C 1
ATOM 2299 O O . MET A 1 286 ? 15.012 -10.605 -9.945 1.00 92.00 286 MET A O 1
ATOM 2303 N N . GLU A 1 287 ? 16.078 -9.162 -8.596 1.00 95.00 287 GLU A N 1
ATOM 2304 C CA . GLU A 1 287 ? 15.298 -9.499 -7.400 1.00 95.00 287 GLU A CA 1
ATOM 2305 C C . GLU A 1 287 ? 13.833 -9.090 -7.555 1.00 95.00 287 GLU A C 1
ATOM 2307 O O . GLU A 1 287 ? 12.943 -9.871 -7.237 1.00 95.00 287 GLU A O 1
ATOM 2312 N N . TYR A 1 288 ? 13.560 -7.898 -8.090 1.00 94.00 288 TYR A N 1
ATOM 2313 C CA . TYR A 1 288 ? 12.184 -7.453 -8.295 1.00 94.00 288 TYR A CA 1
ATOM 2314 C C . TYR A 1 288 ? 11.473 -8.251 -9.389 1.00 94.00 288 TYR A C 1
ATOM 2316 O O . TYR A 1 288 ? 10.285 -8.530 -9.274 1.00 94.00 288 TYR A O 1
ATOM 2324 N N . LYS A 1 289 ? 12.192 -8.681 -10.430 1.00 92.06 289 LYS A N 1
ATOM 2325 C CA . LYS A 1 289 ? 11.639 -9.608 -11.420 1.00 92.06 289 LYS A CA 1
ATOM 2326 C C . LYS A 1 289 ? 11.219 -10.929 -10.769 1.00 92.06 289 LYS A C 1
ATOM 2328 O O . LYS A 1 289 ? 10.112 -11.392 -11.013 1.00 92.06 289 LYS A O 1
ATOM 2333 N N . GLN A 1 290 ? 12.050 -11.463 -9.873 1.00 94.81 290 GLN A N 1
ATOM 2334 C CA . GLN A 1 290 ? 11.688 -12.637 -9.081 1.00 94.81 290 GLN A CA 1
ATOM 2335 C C . GLN A 1 290 ? 10.467 -12.365 -8.186 1.00 94.81 290 GLN A C 1
ATOM 2337 O O . GLN A 1 290 ? 9.587 -13.209 -8.087 1.00 94.81 290 GLN A O 1
ATOM 2342 N N . TRP A 1 291 ? 10.357 -11.173 -7.588 1.00 95.44 291 TRP A N 1
ATOM 2343 C CA . TRP A 1 291 ? 9.178 -10.788 -6.799 1.00 95.44 291 TRP A CA 1
ATOM 2344 C C . TRP A 1 291 ? 7.885 -10.785 -7.616 1.00 95.44 291 TRP A C 1
ATOM 2346 O O . TRP A 1 291 ? 6.839 -11.161 -7.090 1.00 95.44 291 TRP A O 1
ATOM 2356 N N . ILE A 1 292 ? 7.947 -10.358 -8.880 1.00 92.94 292 ILE A N 1
ATOM 2357 C CA . ILE A 1 292 ? 6.804 -10.404 -9.798 1.00 92.94 292 ILE A CA 1
ATOM 2358 C C . ILE A 1 292 ? 6.396 -11.859 -10.052 1.00 92.94 292 ILE A C 1
ATOM 2360 O O . ILE A 1 292 ? 5.213 -12.182 -9.928 1.00 92.94 292 ILE A O 1
ATOM 2364 N N . ASP A 1 293 ? 7.363 -12.727 -10.360 1.00 93.38 293 ASP A N 1
ATOM 2365 C CA . ASP A 1 293 ? 7.123 -14.145 -10.655 1.00 93.38 293 ASP A CA 1
ATOM 2366 C C . ASP A 1 293 ? 6.585 -14.909 -9.427 1.00 93.38 293 ASP A C 1
ATOM 2368 O O . ASP A 1 293 ? 5.671 -15.725 -9.551 1.00 93.38 293 ASP A O 1
ATOM 2372 N N . ASP A 1 294 ? 7.088 -14.585 -8.233 1.00 96.19 294 ASP A N 1
ATOM 2373 C CA . ASP A 1 294 ? 6.677 -15.187 -6.957 1.00 96.19 294 ASP A CA 1
ATOM 2374 C C . ASP A 1 294 ? 5.375 -14.586 -6.392 1.00 96.19 294 ASP A C 1
ATOM 2376 O O . ASP A 1 294 ? 4.818 -15.100 -5.420 1.00 96.19 294 ASP A O 1
ATOM 2380 N N . GLY A 1 295 ? 4.880 -13.484 -6.966 1.00 92.88 295 GLY A N 1
ATOM 2381 C CA . GLY A 1 295 ? 3.695 -12.781 -6.473 1.00 92.88 295 GLY A CA 1
ATOM 2382 C C . GLY A 1 295 ? 3.892 -12.114 -5.107 1.00 92.88 295 GLY A C 1
ATOM 2383 O O . GLY A 1 295 ? 2.933 -11.997 -4.343 1.00 92.88 295 GLY A O 1
ATOM 2384 N N . VAL A 1 296 ? 5.115 -11.673 -4.795 1.00 95.62 296 VAL A N 1
ATOM 2385 C CA . VAL A 1 296 ? 5.445 -10.985 -3.537 1.00 95.62 296 VAL A CA 1
ATOM 2386 C C . VAL A 1 296 ? 4.583 -9.734 -3.382 1.00 95.62 296 VAL A C 1
ATOM 2388 O O . VAL A 1 296 ? 4.463 -8.920 -4.300 1.00 95.62 296 VAL A O 1
ATOM 2391 N N . GLU A 1 297 ? 3.994 -9.564 -2.201 1.00 94.62 297 GLU A N 1
ATOM 2392 C CA . GLU A 1 297 ? 3.199 -8.384 -1.882 1.00 94.62 297 GLU A CA 1
ATOM 2393 C C . GLU A 1 297 ? 4.076 -7.192 -1.488 1.00 94.62 297 GLU A C 1
ATOM 2395 O O . GLU A 1 297 ? 5.023 -7.302 -0.710 1.00 94.62 297 GLU A O 1
ATOM 2400 N N . ILE A 1 298 ? 3.708 -6.023 -2.001 1.00 94.00 298 ILE A N 1
ATOM 2401 C CA . ILE A 1 298 ? 4.307 -4.729 -1.690 1.00 94.00 298 ILE A CA 1
ATOM 2402 C C . ILE A 1 298 ? 3.242 -3.769 -1.156 1.00 94.00 298 ILE A C 1
ATOM 2404 O O . ILE A 1 298 ? 2.058 -3.884 -1.487 1.00 94.00 298 ILE A O 1
ATOM 2408 N N . ASN A 1 299 ? 3.668 -2.780 -0.366 1.00 94.44 299 ASN A N 1
ATOM 2409 C CA . ASN A 1 299 ? 2.777 -1.720 0.102 1.00 94.44 299 ASN A CA 1
ATOM 2410 C C . ASN A 1 299 ? 2.347 -0.839 -1.077 1.00 94.44 299 ASN A C 1
ATOM 2412 O O . ASN A 1 299 ? 3.160 -0.106 -1.646 1.00 94.44 299 ASN A O 1
ATOM 2416 N N . ALA A 1 300 ? 1.062 -0.882 -1.423 1.00 92.75 300 ALA A N 1
ATOM 2417 C CA . ALA A 1 300 ? 0.497 -0.137 -2.546 1.00 92.75 300 ALA A CA 1
ATOM 2418 C C . ALA A 1 300 ? 0.468 1.379 -2.284 1.00 92.75 300 ALA A C 1
ATOM 2420 O O . ALA A 1 300 ? 0.637 2.184 -3.201 1.00 92.75 300 ALA A O 1
ATOM 2421 N N . LYS A 1 301 ? 0.258 1.778 -1.026 1.00 92.31 301 LYS A N 1
ATOM 2422 C CA . LYS A 1 301 ? 0.170 3.173 -0.577 1.00 92.31 301 LYS A CA 1
ATOM 2423 C C . LYS A 1 301 ? 0.488 3.276 0.920 1.00 92.31 301 LYS A C 1
ATOM 2425 O O . LYS A 1 301 ? 0.540 2.235 1.579 1.00 92.31 301 LYS A O 1
ATOM 2430 N N . PRO A 1 302 ? 0.712 4.490 1.457 1.00 95.00 302 PRO A N 1
ATOM 2431 C CA . PRO A 1 302 ? 0.924 4.656 2.885 1.00 95.00 302 PRO A CA 1
ATOM 2432 C C . PRO A 1 302 ? -0.282 4.163 3.687 1.00 95.00 302 PRO A C 1
ATOM 2434 O O . PRO A 1 302 ? -1.421 4.250 3.218 1.00 95.00 302 PRO A O 1
ATOM 2437 N N . SER A 1 303 ? -0.038 3.669 4.897 1.00 97.00 303 SER A N 1
ATOM 2438 C CA . SER A 1 303 ? -1.115 3.244 5.787 1.00 97.00 303 SER A CA 1
ATOM 2439 C C . SER A 1 303 ? -2.014 4.418 6.161 1.00 97.00 303 SER A C 1
ATOM 2441 O O . SER A 1 303 ? -1.520 5.518 6.425 1.00 97.00 303 SER A O 1
ATOM 2443 N N . ASN A 1 304 ? -3.314 4.169 6.280 1.00 96.88 3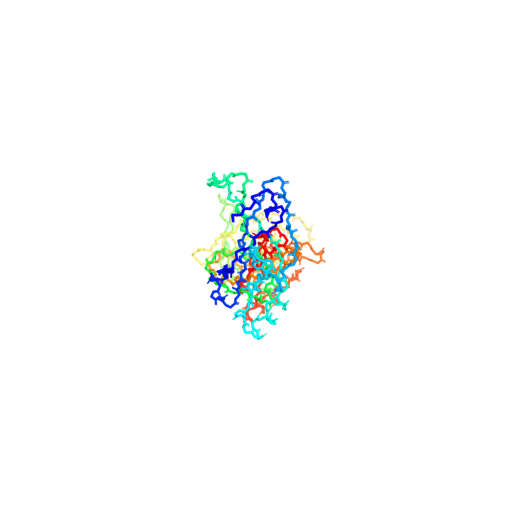04 ASN A N 1
ATOM 2444 C CA . ASN A 1 304 ? -4.254 5.131 6.844 1.00 96.88 304 ASN A CA 1
ATOM 2445 C C . ASN A 1 304 ? -4.358 4.903 8.357 1.00 96.88 304 ASN A C 1
ATOM 2447 O O . ASN A 1 304 ? -4.592 3.777 8.789 1.00 96.88 304 ASN A O 1
ATOM 2451 N N . ILE A 1 305 ? -4.160 5.948 9.163 1.00 97.81 305 ILE A N 1
ATOM 2452 C CA . ILE A 1 305 ? -4.213 5.862 10.628 1.00 97.81 305 ILE A CA 1
ATOM 2453 C C . ILE A 1 305 ? -5.242 6.856 11.140 1.00 97.81 305 ILE A C 1
ATOM 2455 O O . ILE A 1 305 ? -5.100 8.061 10.934 1.00 97.81 305 ILE A O 1
ATOM 2459 N N . VAL A 1 306 ? -6.251 6.343 11.838 1.00 97.25 306 VAL A N 1
ATOM 2460 C CA . VAL A 1 306 ? -7.360 7.131 12.378 1.00 97.25 306 VAL A CA 1
ATOM 2461 C C . VAL A 1 306 ? -7.565 6.764 13.842 1.00 97.25 306 VAL A C 1
ATOM 2463 O O . VAL A 1 306 ? -7.604 5.587 14.194 1.00 97.25 306 VAL A O 1
ATOM 2466 N N . GLU A 1 307 ? -7.708 7.770 14.699 1.00 97.31 307 GLU A N 1
ATOM 2467 C CA . GLU A 1 307 ? -8.244 7.573 16.045 1.00 97.31 307 GLU A CA 1
ATOM 2468 C C . GLU A 1 307 ? -9.766 7.462 15.922 1.00 97.31 307 GLU A C 1
ATOM 2470 O O . GLU A 1 307 ? -10.449 8.452 15.666 1.00 97.31 307 GLU A O 1
ATOM 2475 N N . VAL A 1 308 ? -10.288 6.236 15.990 1.00 95.94 308 VAL A N 1
ATOM 2476 C CA . VAL A 1 308 ? -11.726 5.969 15.806 1.00 95.94 308 VAL A CA 1
ATOM 2477 C C . VAL A 1 308 ? -12.525 6.351 17.048 1.00 95.94 308 VAL A C 1
ATOM 2479 O O . VAL A 1 308 ? -13.643 6.841 16.932 1.00 95.94 308 VAL A O 1
ATOM 2482 N N . TYR A 1 309 ? -11.915 6.184 18.221 1.00 96.25 309 TYR A N 1
ATOM 2483 C CA . TYR A 1 309 ? -12.372 6.704 19.505 1.00 96.25 309 TYR A CA 1
ATOM 2484 C C . TYR A 1 309 ? -11.150 7.160 20.306 1.00 96.25 309 TYR A C 1
ATOM 2486 O O . TYR A 1 309 ? -10.070 6.619 20.070 1.00 96.25 309 TYR A O 1
ATOM 2494 N N . PRO A 1 310 ? -11.284 8.094 21.263 1.00 94.94 310 PRO A N 1
ATOM 2495 C CA . PRO A 1 310 ? -10.181 8.493 22.135 1.00 94.94 310 PRO A CA 1
ATOM 2496 C C . PRO A 1 310 ? -9.457 7.279 22.733 1.00 94.94 310 PRO A C 1
ATOM 2498 O O . PRO A 1 310 ? -10.062 6.482 23.447 1.00 94.94 310 PRO A O 1
ATOM 2501 N N . GLY A 1 311 ? -8.172 7.112 22.414 1.00 94.25 311 GLY A N 1
ATOM 2502 C CA . GLY A 1 311 ? -7.364 5.976 22.869 1.00 94.25 311 GLY A CA 1
ATOM 2503 C C . GLY A 1 311 ? -7.552 4.664 22.094 1.00 94.25 311 GLY A C 1
ATOM 2504 O O . GLY A 1 311 ? -6.889 3.687 22.429 1.00 94.25 311 GLY A O 1
ATOM 2505 N N . LEU A 1 312 ? -8.393 4.614 21.054 1.00 97.62 312 LEU A N 1
ATOM 2506 C CA . LEU A 1 312 ? -8.513 3.489 20.122 1.00 97.62 312 LEU A CA 1
ATOM 2507 C C . LEU A 1 312 ? -8.141 3.928 18.702 1.00 97.62 312 LEU A C 1
ATOM 2509 O O . LEU A 1 312 ? -8.855 4.677 18.035 1.00 97.62 312 LEU A O 1
ATOM 2513 N N . TRP A 1 313 ? -7.036 3.385 18.213 1.00 98.19 313 TRP A N 1
ATOM 2514 C CA . TRP A 1 313 ? -6.491 3.670 16.895 1.00 98.19 313 TRP A CA 1
ATOM 2515 C C . TRP A 1 313 ? -6.773 2.523 15.940 1.00 98.19 313 TRP A C 1
ATOM 2517 O O . TRP A 1 313 ? -6.560 1.363 16.286 1.00 98.19 313 TRP A O 1
ATOM 2527 N N . MET A 1 314 ? -7.184 2.855 14.721 1.00 97.56 314 MET A N 1
ATOM 2528 C CA . MET A 1 314 ? -7.269 1.937 13.593 1.00 97.56 314 MET A CA 1
ATOM 2529 C C . MET A 1 314 ? -6.148 2.257 12.604 1.00 97.56 314 MET A C 1
ATOM 2531 O O . MET A 1 314 ? -5.984 3.407 12.190 1.00 97.56 314 MET A O 1
ATOM 2535 N N . LYS A 1 315 ? -5.387 1.234 12.215 1.00 97.88 315 LYS A N 1
ATOM 2536 C CA . LYS A 1 315 ? -4.406 1.282 11.130 1.00 97.88 315 LYS A CA 1
ATOM 2537 C C . LYS A 1 315 ? -4.883 0.413 9.981 1.00 97.88 315 LYS A C 1
ATOM 2539 O O . LYS A 1 315 ? -5.183 -0.761 10.188 1.00 97.88 315 LYS A O 1
ATOM 2544 N N . GLU A 1 316 ? -4.906 0.988 8.788 1.00 97.50 316 GLU A N 1
ATOM 2545 C CA . GLU A 1 316 ? -5.220 0.297 7.546 1.00 97.50 316 GLU A CA 1
ATOM 2546 C C . GLU A 1 316 ? -3.969 0.212 6.671 1.00 97.50 316 GLU A C 1
ATOM 2548 O O . GLU A 1 316 ? -3.454 1.239 6.227 1.00 97.50 316 GLU A O 1
ATOM 2553 N N . ASP A 1 317 ? -3.490 -1.003 6.422 1.00 97.25 317 ASP A N 1
ATOM 2554 C CA . ASP A 1 317 ? -2.392 -1.291 5.500 1.00 97.25 317 ASP A CA 1
ATOM 2555 C C . ASP A 1 317 ? -2.934 -1.773 4.151 1.00 97.25 317 ASP A C 1
ATOM 2557 O O . ASP A 1 317 ? -3.995 -2.398 4.077 1.00 97.25 317 ASP A O 1
ATOM 2561 N N . PHE A 1 318 ? -2.203 -1.487 3.072 1.00 96.62 318 PHE A N 1
ATOM 2562 C CA . PHE A 1 318 ? -2.649 -1.744 1.703 1.00 96.62 318 PHE A CA 1
ATOM 2563 C C . PHE A 1 318 ? -1.584 -2.497 0.917 1.00 96.62 318 PHE A C 1
ATOM 2565 O O . PHE A 1 318 ? -0.498 -1.969 0.678 1.00 96.62 318 PHE A O 1
ATOM 2572 N N . TYR A 1 319 ? -1.927 -3.691 0.449 1.00 96.50 319 TYR A N 1
ATOM 2573 C CA . TYR A 1 319 ? -1.009 -4.607 -0.214 1.00 96.50 319 TYR A CA 1
ATOM 2574 C C . TYR A 1 319 ? -1.466 -4.923 -1.637 1.00 96.50 319 TYR A C 1
ATOM 2576 O O . TYR A 1 319 ? -2.656 -5.089 -1.905 1.00 96.50 319 TYR A O 1
ATOM 2584 N N . THR A 1 320 ? -0.511 -5.021 -2.555 1.00 95.25 320 THR A N 1
ATOM 2585 C CA . THR A 1 320 ? -0.709 -5.543 -3.914 1.00 95.25 320 THR A CA 1
ATOM 2586 C C . THR A 1 320 ? 0.480 -6.414 -4.283 1.00 95.25 320 THR A C 1
ATOM 2588 O O . THR A 1 320 ? 1.592 -6.143 -3.840 1.00 95.25 320 THR A O 1
ATOM 2591 N N . ALA A 1 321 ? 0.283 -7.422 -5.130 1.00 94.06 321 ALA A N 1
ATOM 2592 C CA . ALA A 1 321 ? 1.404 -8.147 -5.724 1.00 94.06 321 ALA A CA 1
ATOM 2593 C C . ALA A 1 321 ? 2.283 -7.199 -6.562 1.00 94.06 321 ALA A C 1
ATOM 2595 O O . ALA A 1 321 ? 1.759 -6.272 -7.194 1.00 94.06 321 ALA A O 1
ATOM 2596 N N . ALA A 1 322 ? 3.594 -7.448 -6.581 1.00 91.50 322 ALA A N 1
ATOM 2597 C CA . ALA A 1 322 ? 4.537 -6.799 -7.487 1.00 91.50 322 ALA A CA 1
ATOM 2598 C C . ALA A 1 322 ? 4.130 -7.013 -8.962 1.00 91.50 322 ALA A C 1
ATOM 2600 O O . ALA A 1 322 ? 3.510 -8.027 -9.318 1.00 91.50 322 ALA A O 1
ATOM 2601 N N . ARG A 1 323 ? 4.429 -6.024 -9.814 1.00 86.94 323 ARG A N 1
ATOM 2602 C CA . ARG A 1 323 ? 4.034 -5.990 -11.230 1.00 86.94 323 ARG A CA 1
ATOM 2603 C C . ARG A 1 323 ? 5.097 -5.391 -12.130 1.00 86.94 323 ARG A C 1
ATOM 2605 O O . ARG A 1 323 ? 5.844 -4.505 -11.656 1.00 86.94 323 ARG A O 1
#

Secondary structure (DSSP, 8-state):
---HHHHTSS-EEEEEEEEE-GGGGGT-TTS-EEEEEEEEEGGG----TTPBP-TT-B---TTS-PPBTTTT--HHHHHHHHHHT-EEEEEEEE-S-BTTBSEEEEEEEEE---SS-EEEEEEEEEPPPEEEES----EEEEEGGGEEEEGGGTEEEE--SS--TT-EEEEEE--EEETTEEE--EEEPPEEEEEEETTEEEEE---EEETTT--EE-HHHH--TT-EEEEEEEEEEE----EEEEEEEEEEEESSPPPPPPPP--EETTS-B-SEE-TTEES-HHHHHHHHHHT-EEE-SPPEEEEEETTEEEEEEEEEE--

Foldseek 3Di:
DDPQVPQQLDWAWDLEKDWAQPCVVLVPSVFTKIKIKTKHFLVSDDDDFFAWDDQQDFHHDPVPPGDGSNPPDDPVRVVVSVVQGWTFQDKDWDPPADPSGRMIIIMTITHGWDPDKRKDKDKDFFWAFKAKEQPPFDKDKDALVQWDQPPVQLKIKGQDDPDDAFWKKKKWFPWDADPNDIDAIKIFDIWGFHDDDPNITMTRGGWIARPVPRDTDRRVVNRDNGTMMMITGRMDIPDIDRDTFMKMKIKGKFLDFDDKDAFDFWAFPVRHGDSHADCRTVVHSVVLVVQLVVQPKTFRGMWDWDPPTNSMIMIMTIIGGRD

Nearest PDB structures (foldseek):
  4d62-assembly1_A  TM=3.512E-01  e=2.038E-01  Avirulent turkey hemorrhagic enteritis virus
  4cw8-assembly1_A  TM=3.300E-01  e=7.468E-01  Turkey adenovirus 3
  1qmj-assembly1_B  TM=2.339E-01  e=1.593E+00  Gallus gallus
  9bq4-assembly1_A  TM=2.387E-01  e=6.163E+00  synthetic construct

Sequence (323 aa):
MLDPSGDFNNPCYDDTFRRNFYFDNFNANDEYFIELDYWIMREAYASRIGRALDLSKRHYDDGGKGQEIFRDLSASERSTIESRGYFLAQELIDVSASDFGDIYKVTELYVYAPKRTFQSYQSEVSVFPVLKDYQTGTSKTVGGGKLIYLTGLNELSVEVDFLDVGDEFYLYRNMFIMYGRTYFALRSSPMTVVSVRDGKAYAQASSWSNTSSGASVDFKSGLNAFATFNVTLYAKTYAQRSLQVCVRKEAKFSTTKPEISERFFPKNRNGIESSEINAGTTPTFMEYKQWIDDGVEINAKPSNIVEVYPGLWMKEDFYTAAR

Mean predicted aligned error: 9.14 Å